Protein AF-A0A661NTI0-F1 (afdb_monomer_lite)

Structure (mmCIF, N/CA/C/O backbone):
data_AF-A0A661NTI0-F1
#
_entry.id   AF-A0A661NTI0-F1
#
loop_
_atom_site.group_PDB
_atom_site.id
_atom_site.type_symbol
_atom_site.label_atom_id
_atom_site.label_alt_id
_atom_site.label_comp_id
_atom_site.label_asym_id
_atom_site.label_entity_id
_atom_site.label_seq_id
_atom_site.pdbx_PDB_ins_code
_atom_site.Cartn_x
_atom_site.Cartn_y
_atom_site.Cartn_z
_atom_site.occupancy
_atom_site.B_iso_or_equiv
_atom_site.auth_seq_id
_atom_site.auth_comp_id
_atom_site.auth_asym_id
_atom_site.auth_atom_id
_atom_site.pdbx_PDB_model_num
ATOM 1 N N . MET A 1 1 ? -34.865 -89.387 11.554 1.00 41.53 1 MET A N 1
ATOM 2 C CA . MET A 1 1 ? -33.401 -89.531 11.394 1.00 41.53 1 MET A CA 1
ATOM 3 C C . MET A 1 1 ? -32.767 -88.195 11.770 1.00 41.53 1 MET A C 1
ATOM 5 O O . MET A 1 1 ? -33.158 -87.183 11.213 1.00 41.53 1 MET A O 1
ATOM 9 N N . ARG A 1 2 ? -31.941 -88.180 12.825 1.00 49.69 2 ARG A N 1
ATOM 10 C CA . ARG A 1 2 ? -31.326 -86.988 13.450 1.00 49.69 2 ARG A CA 1
ATOM 11 C C . ARG A 1 2 ? -30.153 -86.467 12.608 1.00 49.69 2 ARG A C 1
ATOM 13 O O . ARG A 1 2 ? -29.366 -87.317 12.226 1.00 49.69 2 ARG A O 1
ATOM 20 N N . ILE A 1 3 ? -29.972 -85.145 12.471 1.00 43.22 3 ILE A N 1
ATOM 21 C CA . ILE A 1 3 ? -28.686 -84.404 12.307 1.00 43.22 3 ILE A CA 1
ATOM 22 C C . ILE A 1 3 ? -28.986 -82.923 12.667 1.00 43.22 3 ILE A C 1
ATOM 24 O O . ILE A 1 3 ? -29.815 -82.304 12.017 1.00 43.22 3 ILE A O 1
ATOM 28 N N . ARG A 1 4 ? -28.682 -82.474 13.897 1.00 50.75 4 ARG A N 1
ATOM 29 C CA . ARG A 1 4 ? -27.527 -81.674 14.397 1.00 50.75 4 ARG A CA 1
ATOM 30 C C . ARG A 1 4 ? -27.490 -80.186 13.995 1.00 50.75 4 ARG A C 1
ATOM 32 O O . ARG A 1 4 ? -27.119 -79.837 12.885 1.00 50.75 4 ARG A O 1
ATOM 39 N N . VAL A 1 5 ? -27.751 -79.354 15.007 1.00 55.19 5 VAL A N 1
ATOM 40 C CA . VAL A 1 5 ? -27.360 -77.942 15.152 1.00 55.19 5 VAL A CA 1
ATOM 41 C C . VAL A 1 5 ? -25.831 -77.827 15.208 1.00 55.19 5 VAL A C 1
ATOM 43 O O . VAL A 1 5 ? -25.190 -78.608 15.916 1.00 55.19 5 VAL A O 1
ATOM 46 N N . LYS A 1 6 ? -25.261 -76.839 14.511 1.00 50.03 6 LYS A N 1
ATOM 47 C CA . LYS A 1 6 ? -23.954 -76.242 14.823 1.00 50.03 6 LYS A CA 1
ATOM 48 C C . LYS A 1 6 ? -24.009 -74.744 14.526 1.00 50.03 6 LYS A C 1
ATOM 50 O O . LYS A 1 6 ? -24.140 -74.343 13.376 1.00 50.03 6 LYS A O 1
ATOM 55 N N . GLU A 1 7 ? -23.929 -73.963 15.594 1.00 57.06 7 GLU A N 1
ATOM 56 C CA . GLU A 1 7 ? -23.507 -72.564 15.585 1.00 57.06 7 GLU A CA 1
ATOM 57 C C . GLU A 1 7 ? -22.088 -72.430 15.012 1.00 57.06 7 GLU A C 1
ATOM 59 O O . GLU A 1 7 ? -21.311 -73.381 15.141 1.00 57.06 7 GLU A O 1
ATOM 64 N N . LEU A 1 8 ? -21.748 -71.259 14.446 1.00 47.72 8 LEU A N 1
ATOM 65 C CA . LEU A 1 8 ? -20.509 -70.511 14.743 1.00 47.72 8 LEU A CA 1
ATOM 66 C C . LEU A 1 8 ? -20.351 -69.231 13.885 1.00 47.72 8 LEU A C 1
ATOM 68 O O . LEU A 1 8 ? -20.466 -69.283 12.666 1.00 47.72 8 LEU A O 1
ATOM 72 N N . LEU A 1 9 ? -19.972 -68.147 14.588 1.00 44.31 9 LEU A N 1
ATOM 73 C CA . LEU A 1 9 ? -19.144 -66.984 14.190 1.00 44.31 9 LEU A CA 1
ATOM 74 C C . LEU A 1 9 ? -19.725 -66.020 13.133 1.00 44.31 9 LEU A C 1
ATOM 76 O O . LEU A 1 9 ? -19.752 -66.304 11.945 1.00 44.31 9 LEU A O 1
ATOM 80 N N . SER A 1 10 ? -20.307 -64.885 13.539 1.00 49.59 10 SER A N 1
ATOM 81 C CA . SER A 1 10 ? -19.643 -63.601 13.868 1.00 49.59 10 SER A CA 1
ATOM 82 C C . SER A 1 10 ? -18.838 -62.995 12.712 1.00 49.59 10 SER A C 1
ATOM 84 O O . SER A 1 10 ? -17.795 -63.537 12.366 1.00 49.59 10 SER A O 1
ATOM 86 N N . THR A 1 11 ? -19.295 -61.860 12.173 1.00 52.31 11 THR A N 1
ATOM 87 C CA . THR A 1 11 ? -18.552 -60.617 11.841 1.00 52.31 11 THR A CA 1
ATOM 88 C C . THR A 1 11 ? -19.541 -59.722 11.082 1.00 52.31 11 THR A C 1
ATOM 90 O O . THR A 1 11 ? -20.102 -60.167 10.085 1.00 52.31 11 THR A O 1
ATOM 93 N N . GLY A 1 12 ? -19.804 -58.489 11.526 1.00 48.19 12 GLY A N 1
ATOM 94 C CA . GLY A 1 12 ? -20.779 -57.647 10.823 1.00 48.19 12 GLY A CA 1
ATOM 95 C C . GLY A 1 12 ? -20.914 -56.213 11.322 1.00 48.19 12 GLY A C 1
ATOM 96 O O . GLY A 1 12 ? -21.961 -55.856 11.837 1.00 48.19 12 GLY A O 1
ATOM 97 N N . LEU A 1 13 ? -19.845 -55.433 11.140 1.00 52.06 13 LEU A N 1
ATOM 98 C CA . LEU A 1 13 ? -19.839 -53.997 10.822 1.00 52.06 13 LEU A CA 1
ATOM 99 C C . LEU A 1 13 ? -20.661 -53.040 11.721 1.00 52.06 13 LEU A C 1
ATOM 101 O O . LEU A 1 13 ? -21.831 -52.759 11.476 1.00 52.06 13 LEU A O 1
ATOM 105 N N . VAL A 1 14 ? -19.986 -52.421 12.696 1.00 53.12 14 VAL A N 1
ATOM 106 C CA . VAL A 1 14 ? -20.445 -51.168 13.317 1.00 53.12 14 VAL A CA 1
ATOM 107 C C . VAL A 1 14 ? -20.250 -50.042 12.297 1.00 53.12 14 VAL A C 1
ATOM 109 O O . VAL A 1 14 ? -19.129 -49.596 12.065 1.00 53.12 14 VAL A O 1
ATOM 112 N N . VAL A 1 15 ? -21.336 -49.593 11.665 1.00 53.41 15 VAL A N 1
ATOM 113 C CA . VAL A 1 15 ? -21.357 -48.365 10.855 1.00 53.41 15 VAL A CA 1
ATOM 114 C C . VAL A 1 15 ? -21.463 -47.182 11.816 1.00 53.41 15 VAL A C 1
ATOM 116 O O . VAL A 1 15 ? -22.552 -46.757 12.194 1.00 53.41 15 VAL A O 1
ATOM 119 N N . GLY A 1 16 ? -20.313 -46.683 12.264 1.00 54.75 16 GLY A N 1
ATOM 120 C CA . GLY A 1 16 ? -20.219 -45.391 12.934 1.00 54.75 16 GLY A CA 1
ATOM 121 C C . GLY A 1 16 ? -20.316 -44.285 11.891 1.00 54.75 16 GLY A C 1
ATOM 122 O O . GLY A 1 16 ? -19.344 -44.014 11.190 1.00 54.75 16 GLY A O 1
ATOM 123 N N . ILE A 1 17 ? -21.489 -43.665 11.765 1.00 62.81 17 ILE A N 1
ATOM 124 C CA . ILE A 1 17 ? -21.671 -42.431 10.994 1.00 62.81 17 ILE A CA 1
ATOM 125 C C . ILE A 1 17 ? -20.938 -41.328 11.762 1.00 62.81 17 ILE A C 1
ATOM 127 O O . ILE A 1 17 ? -21.479 -40.725 12.686 1.00 62.81 17 ILE A O 1
ATOM 131 N N . GLY A 1 18 ? -19.669 -41.113 11.416 1.00 52.88 18 GLY A N 1
ATOM 132 C CA . GLY A 1 18 ? -18.934 -39.924 11.815 1.00 52.88 18 GLY A CA 1
ATOM 133 C C . GLY A 1 18 ? -19.573 -38.728 11.127 1.00 52.88 18 GLY A C 1
ATOM 134 O O . GLY A 1 18 ? -19.384 -38.528 9.930 1.00 52.88 18 GLY A O 1
ATOM 135 N N . MET A 1 19 ? -20.366 -37.958 11.870 1.00 56.66 19 MET A N 1
ATOM 136 C CA . MET A 1 19 ? -20.748 -36.616 11.455 1.00 56.66 19 MET A CA 1
ATOM 137 C C . MET A 1 19 ? -19.462 -35.798 11.376 1.00 56.66 19 MET A C 1
ATOM 139 O O . MET A 1 19 ? -18.939 -35.349 12.393 1.00 56.66 19 MET A O 1
ATOM 143 N N . ALA A 1 20 ? -18.929 -35.649 10.165 1.00 55.19 20 ALA A N 1
ATOM 144 C CA . ALA A 1 20 ? -17.982 -34.596 9.867 1.00 55.19 20 ALA A CA 1
ATOM 145 C C . ALA A 1 20 ? -18.735 -33.281 10.077 1.00 55.19 20 ALA A C 1
ATOM 147 O O . ALA A 1 20 ? -19.472 -32.820 9.208 1.00 55.19 20 ALA A O 1
ATOM 148 N N . THR A 1 21 ? -18.610 -32.716 11.274 1.00 54.72 21 THR A N 1
ATOM 149 C CA . THR A 1 21 ? -18.883 -31.305 11.495 1.00 54.72 21 THR A CA 1
ATOM 150 C C . THR A 1 21 ? -17.909 -30.561 10.595 1.00 54.72 21 THR A C 1
ATOM 152 O O . THR A 1 21 ? -16.744 -30.380 10.946 1.00 54.72 21 THR A O 1
ATOM 155 N N . MET A 1 22 ? -18.369 -30.195 9.399 1.00 54.75 22 MET A N 1
ATOM 156 C CA . MET A 1 22 ? -17.809 -29.074 8.664 1.00 54.75 22 MET A CA 1
ATOM 157 C C . MET A 1 22 ? -17.968 -27.877 9.597 1.00 54.75 22 MET A C 1
ATOM 159 O O . MET A 1 22 ? -19.031 -27.266 9.662 1.00 54.75 22 MET A O 1
ATOM 163 N N . GLY A 1 23 ? -16.957 -27.637 10.432 1.00 49.00 23 GLY A N 1
ATOM 164 C CA . GLY A 1 23 ? -16.831 -26.373 11.126 1.00 49.00 23 GLY A CA 1
ATOM 165 C C . GLY A 1 23 ? -16.730 -25.333 10.030 1.00 49.00 23 GLY A C 1
ATOM 166 O O . GLY A 1 23 ? -15.801 -25.394 9.227 1.00 49.00 23 GLY A O 1
ATOM 167 N N . CYS A 1 24 ? -17.730 -24.459 9.936 1.00 63.94 24 CYS A N 1
ATOM 168 C CA . CYS A 1 24 ? -17.621 -23.253 9.140 1.00 63.94 24 CYS A CA 1
ATOM 169 C C . CYS A 1 24 ? -16.346 -22.557 9.613 1.00 63.94 24 CYS A C 1
ATOM 171 O O . CYS A 1 24 ? -16.284 -22.098 10.752 1.00 63.94 24 CYS A O 1
ATOM 173 N N . THR A 1 25 ? -15.298 -22.583 8.796 1.00 53.72 25 THR A N 1
ATOM 174 C CA . THR A 1 25 ? -14.112 -21.772 9.031 1.00 53.72 25 THR A CA 1
ATOM 175 C C . THR A 1 25 ? -14.569 -20.338 8.848 1.00 53.72 25 THR A C 1
ATOM 177 O O . THR A 1 25 ? -14.760 -19.881 7.723 1.00 53.72 25 THR A O 1
ATOM 180 N N . ASP A 1 26 ? -14.870 -19.688 9.965 1.00 50.25 26 ASP A N 1
ATOM 181 C CA . ASP A 1 26 ? -15.290 -18.298 10.019 1.00 50.25 26 ASP A CA 1
ATOM 182 C C . ASP A 1 26 ? -14.037 -17.437 9.806 1.00 50.25 26 ASP A C 1
ATOM 184 O O . ASP A 1 26 ? -13.444 -16.911 10.740 1.00 50.25 26 ASP A O 1
ATOM 188 N N . THR A 1 27 ? -13.553 -17.371 8.565 1.00 54.19 27 THR A N 1
ATOM 189 C CA . THR A 1 27 ? -12.516 -16.421 8.137 1.00 54.19 27 THR A CA 1
ATOM 190 C C . THR A 1 27 ? -13.189 -15.151 7.631 1.00 54.19 27 THR A C 1
ATOM 192 O O . THR A 1 27 ? -12.970 -14.690 6.511 1.00 54.19 27 THR A O 1
ATOM 195 N N . GLY A 1 28 ? -14.075 -14.593 8.457 1.00 61.34 28 GLY A N 1
ATOM 196 C CA . GLY A 1 28 ? -14.618 -13.262 8.244 1.00 61.34 28 GLY A CA 1
ATOM 197 C C . GLY A 1 28 ? -13.515 -12.244 8.493 1.00 61.34 28 GLY A C 1
ATOM 198 O O . GLY A 1 28 ? -13.354 -11.780 9.616 1.00 61.34 28 GLY A O 1
ATOM 199 N N . SER A 1 29 ? -12.730 -11.933 7.464 1.00 75.94 29 SER A N 1
ATOM 200 C CA . SER A 1 29 ? -11.763 -10.842 7.522 1.00 75.94 29 SER A CA 1
ATOM 201 C C . SER A 1 29 ? -12.499 -9.550 7.899 1.00 75.94 29 SER A C 1
ATOM 203 O O . SER A 1 29 ? -13.440 -9.130 7.223 1.00 75.94 29 SER A O 1
ATOM 205 N N . THR A 1 30 ? -12.138 -8.968 9.044 1.00 88.94 30 THR A N 1
ATOM 206 C CA . THR A 1 30 ? -12.819 -7.798 9.628 1.00 88.94 30 THR A CA 1
ATOM 207 C C . THR A 1 30 ? -12.294 -6.477 9.072 1.00 88.94 30 THR A C 1
ATOM 209 O O . THR A 1 30 ? -12.937 -5.433 9.233 1.00 88.94 30 THR A O 1
A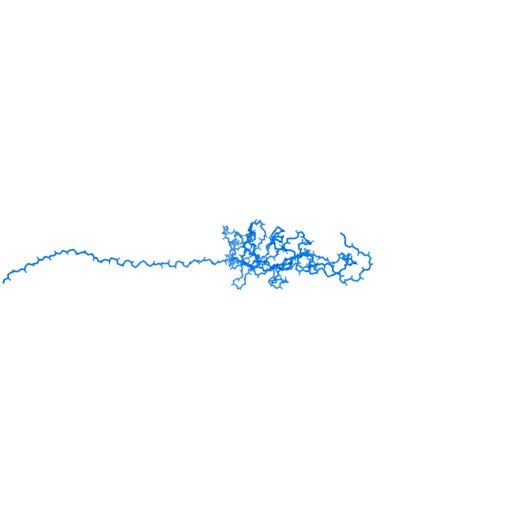TOM 212 N N . ILE A 1 31 ? -11.153 -6.531 8.383 1.00 95.69 31 ILE A N 1
ATOM 213 C CA . ILE A 1 31 ? -10.540 -5.428 7.652 1.00 95.69 31 ILE A CA 1
ATOM 214 C C . ILE A 1 31 ? -10.350 -5.811 6.184 1.00 95.69 31 ILE A C 1
ATOM 216 O O . ILE A 1 31 ? -10.183 -6.975 5.860 1.00 95.69 31 ILE A O 1
ATOM 220 N N . PHE A 1 32 ? -10.372 -4.854 5.265 1.00 97.00 32 PHE A N 1
ATOM 221 C CA . PHE A 1 32 ? -10.189 -5.154 3.842 1.00 97.00 32 PHE A CA 1
ATOM 222 C C . PHE A 1 32 ? -9.573 -3.975 3.101 1.00 97.00 32 PHE A C 1
ATOM 224 O O . PHE A 1 32 ? -9.838 -2.817 3.428 1.00 97.00 32 PHE A O 1
ATOM 231 N N . ILE A 1 33 ? -8.780 -4.269 2.075 1.00 98.06 33 ILE A N 1
ATOM 232 C CA . ILE A 1 33 ? -8.225 -3.257 1.175 1.00 98.06 33 ILE A CA 1
ATOM 233 C C . ILE A 1 33 ? -9.260 -2.970 0.088 1.00 98.06 33 ILE A C 1
ATOM 235 O O . ILE A 1 33 ? -9.824 -3.890 -0.505 1.00 98.06 33 ILE A O 1
ATOM 239 N N . ARG A 1 34 ? -9.551 -1.688 -0.152 1.00 97.25 34 ARG A N 1
ATOM 240 C CA . ARG A 1 34 ? -10.545 -1.268 -1.150 1.00 97.25 34 ARG A CA 1
ATOM 241 C C . ARG A 1 34 ? -9.914 -0.771 -2.446 1.00 97.25 34 ARG A C 1
ATOM 243 O O . ARG A 1 34 ? -10.357 -1.169 -3.518 1.00 97.25 34 ARG A O 1
ATOM 250 N N . GLN A 1 35 ? -8.963 0.154 -2.346 1.00 97.56 35 GLN A N 1
ATOM 251 C CA . GLN A 1 35 ? -8.366 0.856 -3.488 1.00 97.56 35 GLN A CA 1
ATOM 252 C C . GLN A 1 35 ? -7.037 1.507 -3.089 1.00 97.56 35 GLN A C 1
ATOM 254 O O . GLN A 1 35 ? -6.808 1.750 -1.902 1.00 97.56 35 GLN A O 1
ATOM 259 N N . ILE A 1 36 ? -6.205 1.844 -4.075 1.00 97.69 36 ILE A N 1
ATOM 260 C CA . ILE A 1 36 ? -5.027 2.700 -3.885 1.00 97.69 36 ILE A CA 1
ATOM 261 C C . ILE A 1 36 ? -5.421 4.145 -4.155 1.00 97.69 36 ILE A C 1
ATOM 263 O O . ILE A 1 36 ? -5.893 4.476 -5.242 1.00 97.69 36 ILE A O 1
ATOM 267 N N . GLN A 1 37 ? -5.247 4.989 -3.146 1.00 95.94 37 GLN A N 1
ATOM 268 C CA . GLN A 1 37 ? -5.511 6.417 -3.214 1.00 95.94 37 GLN A CA 1
ATOM 269 C C . GLN A 1 37 ? -4.338 7.132 -3.876 1.00 95.94 37 GLN A C 1
ATOM 271 O O . GLN A 1 37 ? -3.180 6.891 -3.529 1.00 95.94 37 GLN A O 1
ATOM 276 N N . LEU A 1 38 ? -4.651 8.038 -4.796 1.00 92.00 38 LEU A N 1
ATOM 277 C CA . LEU A 1 38 ? -3.671 8.951 -5.358 1.00 92.00 38 LEU A CA 1
ATOM 278 C C . LEU A 1 38 ? -3.528 10.164 -4.424 1.00 92.00 38 LEU A C 1
ATOM 280 O O . LEU A 1 38 ? -4.547 10.687 -3.961 1.00 92.00 38 LEU A O 1
ATOM 284 N N . PRO A 1 39 ? -2.298 10.614 -4.127 1.00 90.12 39 PRO A N 1
ATOM 285 C CA . PRO A 1 39 ? -2.092 11.835 -3.363 1.00 90.12 39 PRO A CA 1
ATOM 286 C C . PRO A 1 39 ? -2.677 13.052 -4.082 1.00 90.12 39 PRO A C 1
ATOM 288 O O . PRO A 1 39 ? -2.621 13.151 -5.309 1.00 90.12 39 PRO A O 1
ATOM 291 N N . ASP A 1 40 ? -3.205 13.995 -3.310 1.00 87.06 40 ASP A N 1
ATOM 292 C CA . ASP A 1 40 ? -3.714 15.254 -3.838 1.00 87.06 40 ASP A CA 1
ATOM 293 C C . ASP A 1 40 ? -2.557 16.245 -4.036 1.00 87.06 40 ASP A C 1
ATOM 295 O O . ASP A 1 40 ? -1.956 16.728 -3.073 1.00 87.06 40 ASP A O 1
ATOM 299 N N . ALA A 1 41 ? -2.224 16.537 -5.295 1.00 81.25 41 ALA A N 1
ATOM 300 C CA . ALA A 1 41 ? -1.159 17.476 -5.638 1.00 81.25 41 ALA A CA 1
ATOM 301 C C . ALA A 1 41 ? -1.494 18.928 -5.247 1.00 81.25 41 ALA A C 1
ATOM 303 O O . ALA A 1 41 ? -0.580 19.719 -5.023 1.00 81.25 41 ALA A O 1
ATOM 304 N N . GLU A 1 42 ? -2.779 19.284 -5.132 1.00 82.69 42 GLU A N 1
ATOM 305 C CA . GLU A 1 42 ? -3.208 20.616 -4.688 1.00 82.69 42 GLU A CA 1
ATOM 306 C C . GLU A 1 42 ? -3.148 20.756 -3.157 1.00 82.69 42 GLU A C 1
ATOM 308 O O . GLU A 1 42 ? -3.003 21.868 -2.643 1.00 82.69 42 GLU A O 1
ATOM 313 N N . ASP A 1 43 ? -3.204 19.637 -2.428 1.00 83.88 43 ASP A N 1
ATOM 314 C CA . ASP A 1 43 ? -3.140 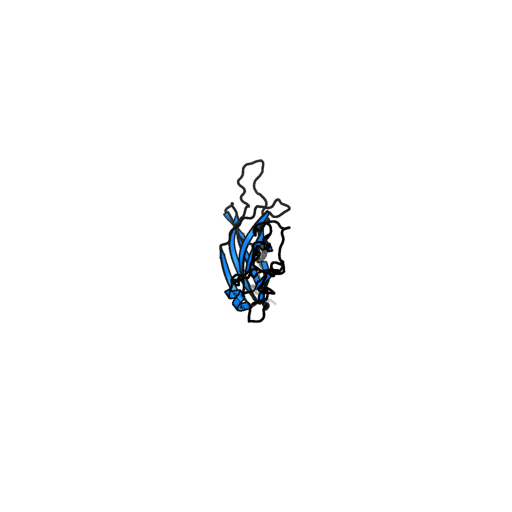19.574 -0.963 1.00 83.88 43 ASP A CA 1
ATOM 315 C C . ASP A 1 43 ? -1.822 18.957 -0.468 1.00 83.88 43 ASP A C 1
ATOM 317 O O . ASP A 1 43 ? -1.800 18.085 0.395 1.00 83.88 43 ASP A O 1
ATOM 321 N N . ASN A 1 44 ? -0.688 19.409 -1.011 1.00 84.81 44 ASN A N 1
ATOM 322 C CA . ASN A 1 44 ? 0.651 19.041 -0.534 1.00 84.81 44 ASN A CA 1
ATOM 323 C C . ASN A 1 44 ? 0.901 17.516 -0.464 1.00 84.81 44 ASN A C 1
ATOM 325 O O . ASN A 1 44 ? 1.524 17.018 0.479 1.00 84.81 44 ASN A O 1
ATOM 329 N N . CYS A 1 45 ? 0.408 16.769 -1.455 1.00 87.12 45 CYS A N 1
ATOM 330 C CA . CYS A 1 45 ? 0.531 15.314 -1.543 1.00 87.12 45 CYS A CA 1
ATOM 331 C C . CYS A 1 45 ? -0.060 14.564 -0.350 1.00 87.12 45 CYS A C 1
ATOM 333 O O . CYS A 1 45 ? 0.436 13.504 0.045 1.00 87.12 45 CYS A O 1
ATOM 335 N N . THR A 1 46 ? -1.123 15.101 0.242 1.00 91.31 46 THR A N 1
ATOM 336 C CA . THR A 1 46 ? -1.854 14.386 1.279 1.00 91.31 46 THR A CA 1
ATOM 337 C C . THR A 1 46 ? -2.683 13.268 0.659 1.00 91.31 46 THR A C 1
ATOM 339 O O . THR A 1 46 ? -3.189 13.352 -0.462 1.00 91.31 46 THR A O 1
ATOM 342 N N . VAL A 1 47 ? -2.841 12.190 1.422 1.00 93.62 47 VAL A N 1
ATOM 343 C CA . VAL A 1 47 ? -3.770 11.114 1.093 1.00 93.62 47 VAL A CA 1
ATOM 344 C C . VAL A 1 47 ? -4.892 11.135 2.112 1.00 93.62 47 VAL A C 1
ATOM 346 O O . VAL A 1 47 ? -4.658 11.132 3.324 1.00 93.62 47 VAL A O 1
ATOM 349 N N . ARG A 1 48 ? -6.130 11.141 1.621 1.00 93.75 48 ARG A N 1
ATOM 350 C CA . ARG A 1 48 ? -7.320 11.184 2.468 1.00 93.75 48 ARG A CA 1
ATOM 351 C C . ARG A 1 48 ? -7.911 9.781 2.641 1.00 93.75 48 ARG A C 1
ATOM 353 O O . ARG A 1 48 ? -8.072 9.071 1.648 1.00 93.75 48 ARG A O 1
ATOM 360 N N . PRO A 1 49 ? -8.307 9.384 3.867 1.00 95.50 49 PRO A N 1
ATOM 361 C CA . PRO A 1 49 ? -9.020 8.132 4.122 1.00 95.50 49 PRO A CA 1
ATOM 362 C C . PRO A 1 49 ? -10.495 8.246 3.697 1.00 95.50 49 PRO A C 1
ATOM 364 O O . PRO A 1 49 ? -11.405 8.103 4.509 1.00 95.50 49 PRO A O 1
ATOM 367 N N . ASP A 1 50 ? -10.734 8.562 2.425 1.00 95.75 50 ASP A N 1
ATOM 368 C CA . ASP A 1 50 ? -12.056 8.829 1.864 1.00 95.75 50 ASP A CA 1
ATOM 369 C C . ASP A 1 50 ? -12.316 7.888 0.673 1.00 95.75 50 ASP A C 1
ATOM 371 O O . ASP A 1 50 ? -11.561 7.903 -0.302 1.00 95.75 50 ASP A O 1
ATOM 375 N N . PRO A 1 51 ? -13.372 7.058 0.701 1.00 95.94 51 PRO A N 1
ATOM 376 C CA . PRO A 1 51 ? -13.707 6.182 -0.420 1.00 95.94 51 PRO A CA 1
ATOM 377 C C . PRO A 1 51 ? -14.077 6.916 -1.716 1.00 95.94 51 PRO A C 1
ATOM 379 O O . PRO A 1 51 ? -14.118 6.276 -2.768 1.00 95.94 51 PRO A O 1
ATOM 382 N N . ALA A 1 52 ? -14.384 8.214 -1.649 1.00 96.12 52 ALA A N 1
ATOM 383 C CA . ALA A 1 52 ? -14.664 9.061 -2.804 1.00 96.12 52 ALA A CA 1
ATOM 384 C C . ALA A 1 52 ? -13.432 9.831 -3.311 1.00 96.12 52 ALA A C 1
ATOM 386 O O . ALA A 1 52 ? -13.541 10.521 -4.325 1.00 96.12 52 ALA A O 1
ATOM 387 N N . ALA A 1 53 ? -12.284 9.735 -2.629 1.00 93.50 53 ALA A N 1
ATOM 388 C CA . ALA A 1 53 ? -11.049 10.358 -3.093 1.00 93.50 53 ALA A CA 1
ATOM 389 C C . ALA A 1 53 ? -10.528 9.709 -4.388 1.00 93.50 53 ALA A C 1
ATOM 391 O O . ALA A 1 53 ? -10.917 8.598 -4.768 1.00 93.50 53 ALA A O 1
ATOM 392 N N . THR A 1 54 ? -9.673 10.457 -5.086 1.00 91.88 54 THR A N 1
ATOM 393 C CA . THR A 1 54 ? -9.048 10.043 -6.342 1.00 91.88 54 THR A CA 1
ATOM 394 C C . THR A 1 54 ? -8.229 8.778 -6.123 1.00 91.88 54 THR A C 1
ATOM 396 O O . THR A 1 54 ? -7.394 8.713 -5.226 1.00 91.88 54 THR A O 1
ATOM 399 N N . TYR A 1 55 ? -8.447 7.772 -6.963 1.00 94.50 55 TYR A N 1
ATOM 400 C CA . TYR A 1 55 ? -7.805 6.471 -6.834 1.00 94.50 55 TYR A CA 1
ATOM 401 C C . TYR A 1 55 ? -7.346 5.954 -8.191 1.00 94.50 55 TYR A C 1
ATOM 403 O O . TYR A 1 55 ? -7.840 6.394 -9.233 1.00 94.50 55 TYR A O 1
ATOM 411 N N . THR A 1 56 ? -6.444 4.977 -8.164 1.00 94.06 56 THR A N 1
ATOM 412 C CA . THR A 1 56 ? -6.104 4.187 -9.345 1.00 94.06 56 THR A CA 1
ATOM 413 C C . THR A 1 56 ? -6.541 2.730 -9.190 1.00 94.06 56 THR A C 1
ATOM 415 O O . THR A 1 56 ? -6.526 2.159 -8.098 1.00 94.06 56 THR A O 1
ATOM 418 N N . ALA A 1 57 ? -6.983 2.133 -10.298 1.00 93.75 57 ALA A N 1
ATOM 419 C CA . ALA A 1 57 ? -7.365 0.723 -10.376 1.00 93.75 57 ALA A CA 1
ATOM 420 C C . ALA A 1 57 ? -6.220 -0.178 -10.874 1.00 93.75 57 ALA A C 1
ATOM 422 O O . ALA A 1 57 ? -6.325 -1.399 -10.784 1.00 93.75 57 ALA A O 1
ATOM 423 N N . ALA A 1 58 ? -5.155 0.419 -11.414 1.00 95.00 58 ALA A N 1
ATOM 424 C CA . ALA A 1 58 ? -3.952 -0.265 -11.868 1.00 95.00 58 ALA A CA 1
ATOM 425 C C . ALA A 1 58 ? -2.758 0.692 -11.799 1.00 95.00 58 ALA A C 1
ATOM 427 O O . ALA A 1 58 ? -2.901 1.881 -12.079 1.00 95.00 58 ALA A O 1
ATOM 428 N N . GLY A 1 59 ? -1.593 0.170 -11.443 1.00 93.25 59 GLY A N 1
ATOM 429 C CA . GLY A 1 59 ? -0.383 0.961 -11.303 1.00 93.25 59 GLY A CA 1
ATOM 430 C C . GLY A 1 59 ? 0.410 1.072 -12.599 1.00 93.25 59 GLY A C 1
ATOM 431 O O . GLY A 1 59 ? 0.360 0.196 -13.468 1.00 93.25 59 GLY A O 1
ATOM 432 N N . PHE A 1 60 ? 1.213 2.119 -12.692 1.00 92.06 60 PHE A N 1
ATOM 433 C CA . PHE A 1 60 ? 2.282 2.260 -13.672 1.00 92.06 60 PHE A CA 1
ATOM 434 C C . PHE A 1 60 ? 3.572 2.618 -12.939 1.00 92.06 60 PHE A C 1
ATOM 436 O O . PHE A 1 60 ? 3.548 3.505 -12.096 1.00 92.06 60 PHE A O 1
ATOM 443 N N . LEU A 1 61 ? 4.683 1.950 -13.245 1.00 92.31 61 LEU A N 1
ATOM 444 C CA . LEU A 1 61 ? 5.991 2.181 -12.634 1.00 92.31 61 LEU A CA 1
ATOM 445 C C . LEU A 1 61 ? 7.057 2.333 -13.719 1.00 92.31 61 LEU A C 1
ATOM 447 O O . LEU A 1 61 ? 7.289 1.407 -14.499 1.00 92.31 61 LEU A O 1
ATOM 451 N N . ASP A 1 62 ? 7.753 3.466 -13.715 1.00 88.69 62 ASP A N 1
ATOM 452 C CA . ASP A 1 62 ? 8.980 3.656 -14.481 1.00 88.69 62 ASP A CA 1
ATOM 453 C C . ASP A 1 62 ? 10.207 3.445 -13.593 1.00 88.69 62 ASP A C 1
ATOM 455 O O . ASP A 1 62 ? 10.529 4.267 -12.739 1.00 88.69 62 ASP A O 1
ATOM 459 N N . THR A 1 63 ? 10.944 2.364 -13.834 1.00 89.50 63 THR A N 1
ATOM 460 C CA . THR A 1 63 ? 12.133 2.001 -13.057 1.00 89.50 63 THR A CA 1
ATOM 461 C C . THR A 1 63 ? 13.325 2.934 -13.264 1.00 89.50 63 THR A C 1
ATOM 463 O O . THR A 1 63 ? 14.312 2.828 -12.538 1.00 89.50 63 THR A O 1
ATOM 466 N N . SER A 1 64 ? 13.274 3.823 -14.260 1.00 84.62 64 SER A N 1
ATOM 467 C CA . SER A 1 64 ? 14.285 4.866 -14.483 1.00 84.62 64 SER A CA 1
ATOM 468 C C . SER A 1 64 ? 14.054 6.123 -13.640 1.00 84.62 64 SER A C 1
ATOM 470 O O . SER A 1 64 ? 14.948 6.964 -13.550 1.00 84.62 64 SER A O 1
ATOM 472 N N . LEU A 1 65 ? 12.893 6.237 -12.989 1.00 81.38 65 LEU A N 1
ATOM 473 C CA . LEU A 1 65 ? 12.489 7.375 -12.168 1.00 81.38 65 LEU A CA 1
ATOM 474 C C . LEU A 1 65 ? 12.145 6.918 -10.742 1.00 81.38 65 LEU A C 1
ATOM 476 O O . LEU A 1 65 ? 11.916 5.738 -10.485 1.00 81.38 65 LEU A O 1
ATOM 480 N N . GLY A 1 66 ? 12.136 7.851 -9.785 1.00 74.50 66 GLY A N 1
ATOM 481 C CA . GLY A 1 66 ? 11.547 7.602 -8.460 1.00 74.50 66 GLY A CA 1
ATOM 482 C C . GLY A 1 66 ? 12.163 6.463 -7.638 1.00 74.50 66 GLY A C 1
ATOM 483 O O . GLY A 1 66 ? 11.505 5.925 -6.757 1.00 74.50 66 GLY A O 1
ATOM 484 N N . GLY A 1 67 ? 13.399 6.044 -7.932 1.00 82.69 67 GLY A N 1
ATOM 485 C CA . GLY A 1 67 ? 14.053 4.919 -7.250 1.00 82.69 67 GLY A CA 1
ATOM 486 C C . GLY A 1 67 ? 13.576 3.528 -7.691 1.00 82.69 67 GLY A C 1
ATOM 487 O O . GLY A 1 67 ? 14.075 2.531 -7.170 1.00 82.69 67 GLY A O 1
ATOM 488 N N . GLY A 1 68 ? 12.659 3.451 -8.661 1.00 88.62 68 GLY A N 1
ATOM 489 C CA . GLY A 1 68 ? 12.192 2.205 -9.264 1.00 88.62 68 GLY A CA 1
ATOM 490 C C . GLY A 1 68 ? 11.384 1.293 -8.345 1.00 88.62 68 GLY A C 1
ATOM 491 O O . GLY A 1 68 ? 11.320 0.099 -8.606 1.00 88.62 68 GLY A O 1
ATOM 492 N N . ALA A 1 69 ? 10.771 1.841 -7.300 1.00 94.06 69 ALA A N 1
ATOM 493 C CA . ALA A 1 69 ? 9.824 1.140 -6.439 1.00 94.06 69 ALA A CA 1
ATOM 494 C C . ALA A 1 69 ? 8.420 1.740 -6.603 1.00 94.06 69 ALA A C 1
ATOM 496 O O . ALA A 1 69 ? 8.300 2.917 -6.949 1.00 94.06 69 ALA A O 1
ATOM 497 N N . TYR A 1 70 ? 7.375 0.943 -6.364 1.00 96.00 70 TYR A N 1
ATOM 498 C CA . TYR A 1 70 ? 5.980 1.388 -6.373 1.00 96.00 70 TYR A CA 1
ATOM 499 C C . TYR A 1 70 ? 5.451 1.528 -4.939 1.00 96.00 70 TYR A C 1
ATOM 501 O O . TYR A 1 70 ? 5.400 0.549 -4.190 1.00 96.00 70 TYR A O 1
ATOM 509 N N . GLU A 1 71 ? 5.038 2.741 -4.580 1.00 95.81 71 GLU A N 1
ATOM 510 C CA . GLU A 1 71 ? 4.577 3.139 -3.252 1.00 95.81 71 GLU A CA 1
ATOM 511 C C . GLU A 1 71 ? 3.064 3.337 -3.292 1.00 95.81 71 GLU A C 1
ATOM 513 O O . GLU A 1 71 ? 2.542 4.181 -4.017 1.00 95.81 71 GLU A O 1
ATOM 518 N N . ALA A 1 72 ? 2.338 2.562 -2.498 1.00 96.50 72 ALA A N 1
ATOM 519 C CA . ALA A 1 72 ? 0.887 2.566 -2.497 1.00 96.50 72 ALA A CA 1
ATOM 520 C C . ALA A 1 72 ? 0.338 3.129 -1.190 1.00 96.50 72 ALA A C 1
ATOM 522 O O . ALA A 1 72 ? 0.679 2.655 -0.106 1.00 96.50 72 ALA A O 1
ATOM 523 N N . ALA A 1 73 ? -0.588 4.081 -1.295 1.00 97.31 73 ALA A N 1
ATOM 524 C CA . ALA A 1 73 ? -1.416 4.519 -0.180 1.00 97.31 73 ALA A CA 1
ATOM 525 C C . ALA A 1 73 ? -2.775 3.805 -0.237 1.00 97.31 73 ALA A C 1
ATOM 527 O O . ALA A 1 73 ? -3.717 4.235 -0.901 1.00 97.31 73 ALA A O 1
ATOM 528 N N . MET A 1 74 ? -2.871 2.664 0.434 1.00 98.25 74 MET A N 1
ATOM 529 C CA . MET A 1 74 ? -4.037 1.787 0.396 1.00 98.25 74 MET A CA 1
ATOM 530 C C . MET A 1 74 ? -5.131 2.280 1.339 1.00 98.25 74 MET A C 1
ATOM 532 O O . MET A 1 74 ? -4.890 2.491 2.528 1.00 98.25 74 MET A O 1
ATOM 536 N N . LEU A 1 75 ? -6.356 2.410 0.830 1.00 98.31 75 LEU A N 1
ATOM 537 C CA . LEU A 1 75 ? -7.543 2.636 1.649 1.00 98.31 75 LEU A CA 1
ATOM 538 C C . LEU A 1 75 ? -7.996 1.307 2.262 1.00 98.31 75 LEU A C 1
ATOM 540 O O . LEU A 1 75 ? -8.450 0.408 1.546 1.00 98.31 75 LEU A O 1
ATOM 544 N N . VAL A 1 76 ? -7.924 1.217 3.586 1.00 98.19 76 VAL A N 1
ATOM 545 C CA . VAL A 1 76 ? -8.315 0.037 4.359 1.00 98.19 76 VAL A CA 1
ATOM 546 C C . VAL A 1 76 ? -9.614 0.323 5.101 1.00 98.19 76 VAL A C 1
ATOM 548 O O . VAL A 1 76 ? -9.727 1.306 5.834 1.00 98.19 76 VAL A O 1
ATOM 551 N N . GLY A 1 77 ? -10.614 -0.529 4.893 1.00 97.44 77 GLY A N 1
ATOM 552 C CA . GLY A 1 77 ? -11.886 -0.486 5.602 1.00 97.44 77 GLY A CA 1
ATOM 553 C C . GLY A 1 77 ? -11.873 -1.396 6.823 1.00 97.44 77 GLY A C 1
ATOM 554 O O . GLY A 1 77 ? -11.362 -2.508 6.757 1.00 97.44 77 GLY A O 1
ATOM 555 N N . ASN A 1 78 ? -12.480 -0.944 7.914 1.00 95.94 78 ASN A N 1
ATOM 556 C CA . ASN A 1 78 ? -12.721 -1.697 9.139 1.00 95.94 78 ASN A CA 1
ATOM 557 C C . ASN A 1 78 ? -14.236 -1.878 9.325 1.00 95.94 78 ASN A C 1
ATOM 559 O O . ASN A 1 78 ? -14.975 -0.906 9.504 1.00 95.94 78 ASN A O 1
ATOM 563 N N . GLN A 1 79 ? -14.702 -3.128 9.259 1.00 92.19 79 GLN A N 1
ATOM 564 C CA . GLN A 1 79 ? -16.123 -3.480 9.376 1.00 92.19 79 GLN A CA 1
ATOM 565 C C . GLN A 1 79 ? -16.562 -3.782 10.811 1.00 92.19 79 GLN A C 1
ATOM 567 O O . GLN A 1 79 ? -17.733 -4.085 11.043 1.00 92.19 79 GLN A O 1
ATOM 572 N N . MET A 1 80 ? -15.664 -3.701 11.793 1.00 88.12 80 MET A N 1
ATOM 573 C CA . MET A 1 80 ? -16.050 -3.916 13.182 1.00 88.12 80 MET A CA 1
ATOM 574 C C . MET A 1 80 ? -16.974 -2.798 13.655 1.00 88.12 80 MET A C 1
ATOM 576 O O . MET A 1 80 ? -16.699 -1.612 13.467 1.00 88.12 80 MET A O 1
ATOM 580 N N . SER A 1 81 ? -18.067 -3.176 14.313 1.00 83.69 81 SER A N 1
ATOM 581 C CA . SER A 1 81 ? -18.964 -2.221 14.953 1.00 83.69 81 SER A CA 1
ATOM 582 C C . SER A 1 81 ? -18.318 -1.617 16.200 1.00 83.69 81 SER A C 1
ATOM 584 O O . SER A 1 81 ? -17.620 -2.308 16.956 1.00 83.69 81 SER A O 1
ATOM 586 N N . ARG A 1 82 ? -18.630 -0.346 16.469 1.00 77.31 82 ARG A N 1
ATOM 587 C CA . ARG A 1 82 ? -18.351 0.285 17.767 1.00 77.31 82 ARG A CA 1
ATOM 588 C C . ARG A 1 82 ? -18.968 -0.544 18.890 1.00 77.31 82 ARG A C 1
ATOM 590 O O . ARG A 1 82 ? -20.134 -0.930 18.809 1.00 77.31 82 ARG A O 1
ATOM 597 N N . ARG A 1 83 ? -18.171 -0.853 19.915 1.00 68.00 83 ARG A N 1
ATOM 598 C CA . ARG A 1 83 ? -18.646 -1.550 21.129 1.00 68.00 83 ARG A CA 1
ATOM 599 C C . ARG A 1 83 ? -18.948 -0.579 22.275 1.00 68.00 83 ARG A C 1
ATOM 601 O O . ARG A 1 83 ? -19.549 -0.995 23.266 1.00 68.00 83 ARG A O 1
ATOM 608 N N . GLY A 1 84 ? -18.519 0.681 22.160 1.00 60.78 84 GLY A N 1
ATOM 609 C CA . GLY 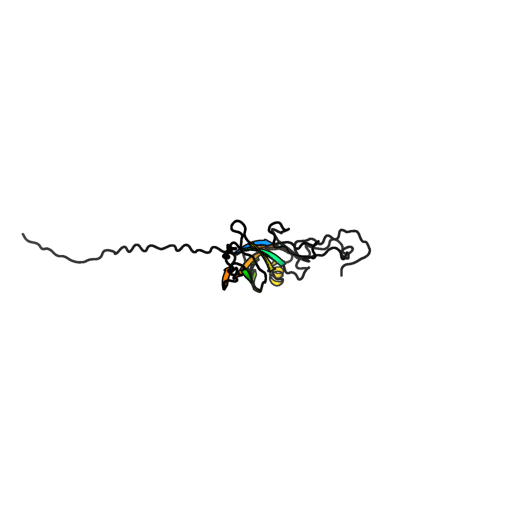A 1 84 ? -18.893 1.745 23.088 1.00 60.78 84 GLY A CA 1
ATOM 610 C C . GLY A 1 84 ? -20.376 2.106 22.968 1.00 60.78 84 GLY A C 1
ATOM 611 O O . GLY A 1 84 ? -20.920 2.153 21.868 1.00 60.78 84 GLY A O 1
ATOM 612 N N . ASP A 1 85 ? -21.013 2.353 24.108 1.00 58.59 85 ASP A N 1
ATOM 613 C CA . ASP A 1 85 ? -22.363 2.911 24.212 1.00 58.59 85 ASP A CA 1
ATOM 614 C C . ASP A 1 85 ? -22.205 4.400 24.558 1.00 58.59 85 ASP A C 1
ATOM 616 O O . ASP A 1 85 ? -21.446 4.727 25.469 1.00 58.59 85 ASP A O 1
ATOM 620 N N . GLU A 1 86 ? -22.858 5.315 23.839 1.00 60.12 86 GLU A N 1
ATOM 621 C CA . GLU A 1 86 ? -22.732 6.758 24.114 1.00 60.12 86 GLU A CA 1
ATOM 622 C C . GLU A 1 86 ? -23.231 7.123 25.525 1.00 60.12 86 GLU A C 1
ATOM 624 O O . GLU A 1 86 ? -22.758 8.099 26.114 1.00 60.12 86 GLU A O 1
ATOM 629 N N . ASP A 1 87 ? -24.098 6.289 26.110 1.00 60.72 87 ASP A N 1
ATOM 630 C CA . ASP A 1 87 ? -24.654 6.481 27.450 1.00 60.72 87 ASP A CA 1
ATOM 631 C C . ASP A 1 87 ? -23.745 5.948 28.575 1.00 60.72 87 ASP A C 1
ATOM 633 O O . ASP A 1 87 ? -23.915 6.306 29.746 1.00 60.72 87 ASP A O 1
ATOM 637 N N . THR A 1 88 ? -22.745 5.113 28.258 1.00 59.75 88 THR A N 1
ATOM 638 C CA . THR A 1 88 ? -21.766 4.621 29.238 1.00 59.75 88 THR A CA 1
ATOM 639 C C . THR A 1 88 ? -20.347 4.759 28.704 1.00 59.75 88 THR A C 1
ATOM 641 O O . THR A 1 88 ? -19.983 4.112 27.733 1.00 59.75 88 THR A O 1
ATOM 644 N N . LEU A 1 89 ? -19.510 5.568 29.370 1.00 61.06 89 LEU A N 1
ATOM 645 C CA . LEU A 1 89 ? -18.095 5.793 29.028 1.00 61.06 89 LEU A CA 1
ATOM 646 C C . LEU A 1 89 ? -17.280 4.484 29.069 1.00 61.06 89 LEU A C 1
ATOM 648 O O . LEU A 1 89 ? -16.562 4.201 30.030 1.00 61.06 89 LEU A O 1
ATOM 652 N N . ARG A 1 90 ? -17.401 3.668 28.027 1.00 70.50 90 ARG A N 1
ATOM 653 C CA . ARG A 1 90 ? -16.592 2.481 27.778 1.00 70.50 90 ARG A CA 1
ATOM 654 C C . ARG A 1 90 ? -15.567 2.846 26.705 1.00 70.50 90 ARG A C 1
ATOM 656 O O . ARG A 1 90 ? -15.945 3.457 25.706 1.00 70.50 90 ARG A O 1
ATOM 663 N N . PRO A 1 91 ? -14.279 2.523 26.903 1.00 72.25 91 PRO A N 1
ATOM 664 C CA . PRO A 1 91 ? -13.258 2.812 25.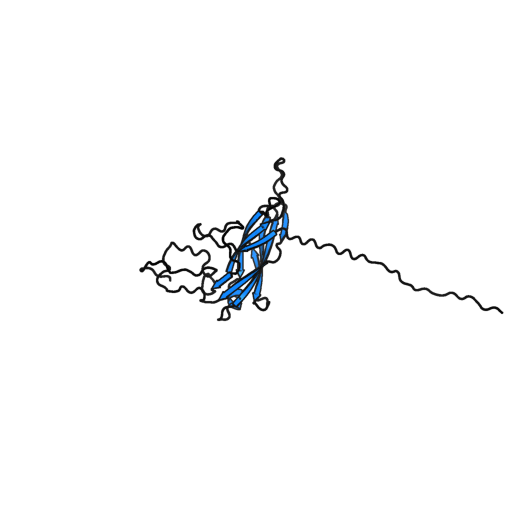905 1.00 72.25 91 PRO A CA 1
ATOM 665 C C . PRO A 1 91 ? -13.553 2.040 24.613 1.00 72.25 91 PRO A C 1
ATOM 667 O O . PRO A 1 91 ? -13.914 0.864 24.662 1.00 72.25 91 PRO A O 1
ATOM 670 N N . GLU A 1 92 ? -13.408 2.707 23.467 1.00 80.62 92 GLU A N 1
ATOM 671 C CA . GLU A 1 92 ? -13.590 2.090 22.153 1.00 80.62 92 GLU A CA 1
ATOM 672 C C . GLU A 1 92 ? -12.468 1.079 21.894 1.00 80.62 92 GLU A C 1
ATOM 674 O O . GLU A 1 92 ? -11.290 1.437 21.874 1.00 80.62 92 GLU A O 1
ATOM 679 N N . THR A 1 93 ? -12.832 -0.190 21.708 1.00 86.31 93 THR A N 1
ATOM 680 C CA . THR A 1 93 ? -11.868 -1.284 21.523 1.00 86.31 93 THR A CA 1
ATOM 681 C C . THR A 1 93 ? -11.688 -1.682 20.065 1.00 86.31 93 THR A C 1
ATOM 683 O O . THR A 1 93 ? -10.723 -2.371 19.764 1.00 86.31 93 THR A O 1
ATOM 686 N N . SER A 1 94 ? -12.593 -1.280 19.166 1.00 89.94 94 SER A N 1
ATOM 687 C CA . SER A 1 94 ? -12.654 -1.779 17.785 1.00 89.94 94 SER A CA 1
ATOM 688 C C . SER A 1 94 ? -11.885 -0.915 16.776 1.00 89.94 94 SER A C 1
ATOM 690 O O . SER A 1 94 ? -11.952 -1.165 15.574 1.00 89.94 94 SER A O 1
ATOM 692 N N . ARG A 1 95 ? -11.147 0.109 17.223 1.00 94.06 95 ARG A N 1
ATOM 693 C CA . ARG A 1 95 ? -10.182 0.809 16.361 1.00 94.06 95 ARG A CA 1
ATOM 694 C C . ARG A 1 95 ? -8.997 -0.111 16.091 1.00 94.06 95 ARG A C 1
ATOM 696 O O . ARG A 1 95 ? -8.456 -0.680 17.035 1.00 94.06 95 ARG A O 1
ATOM 703 N N . VAL A 1 96 ? -8.588 -0.207 14.830 1.00 96.69 96 VAL A N 1
ATOM 704 C CA . VAL A 1 96 ? -7.434 -1.007 14.398 1.00 96.69 96 VAL A CA 1
ATOM 705 C C . VAL A 1 96 ? -6.220 -0.108 14.242 1.00 96.69 96 VAL A C 1
ATOM 707 O O . VAL A 1 96 ? -6.322 0.957 13.634 1.00 96.69 96 VAL A O 1
ATOM 710 N N . GLN A 1 97 ? -5.086 -0.551 14.772 1.00 97.62 97 GLN A N 1
ATOM 7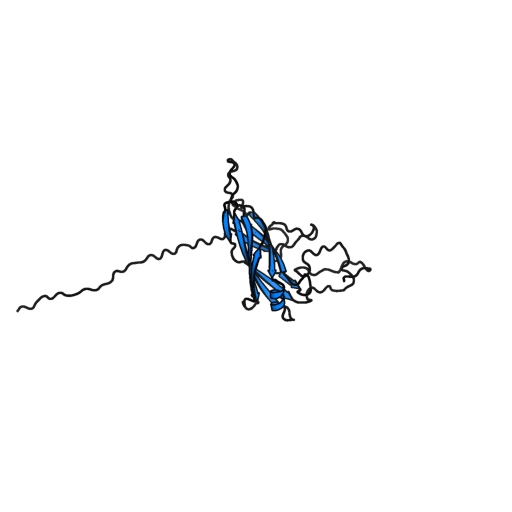11 C CA . GLN A 1 97 ? -3.756 -0.050 14.460 1.00 97.62 97 GLN A CA 1
ATOM 712 C C . GLN A 1 97 ? -3.061 -1.044 13.532 1.00 97.62 97 GLN A C 1
ATOM 714 O O . GLN A 1 97 ? -2.908 -2.208 13.891 1.00 97.62 97 GLN A O 1
ATOM 719 N N . PHE A 1 98 ? -2.624 -0.590 12.363 1.00 98.19 98 PHE A N 1
ATOM 720 C CA . PHE A 1 98 ? -1.855 -1.419 11.435 1.00 98.19 98 PHE A CA 1
ATOM 721 C C . PHE A 1 98 ? -0.377 -1.417 11.825 1.00 98.19 98 PHE A C 1
ATOM 723 O O . PHE A 1 98 ? 0.128 -0.384 12.278 1.00 98.19 98 PHE A O 1
ATOM 730 N N . TYR A 1 99 ? 0.298 -2.556 11.666 1.00 98.19 99 TYR A N 1
ATOM 731 C CA . TYR A 1 99 ? 1.712 -2.689 12.041 1.00 98.19 99 TYR A CA 1
ATOM 732 C C . TYR A 1 99 ? 2.569 -3.449 11.024 1.00 98.19 99 TYR A C 1
ATOM 734 O O . TYR A 1 99 ? 3.779 -3.235 10.998 1.00 98.19 99 TYR A O 1
ATOM 742 N N . GLU A 1 100 ? 1.984 -4.294 10.174 1.00 98.50 100 GLU A N 1
ATOM 743 C CA . GLU A 1 100 ? 2.728 -5.084 9.188 1.00 98.50 100 GLU A CA 1
ATOM 744 C C . GLU A 1 100 ? 1.926 -5.268 7.896 1.00 98.50 100 GLU A C 1
ATOM 746 O O . GLU A 1 100 ? 0.693 -5.309 7.909 1.00 98.50 100 GLU A O 1
ATOM 751 N N . ALA A 1 101 ? 2.642 -5.346 6.780 1.00 98.56 101 ALA A N 1
ATOM 752 C CA . ALA A 1 101 ? 2.117 -5.810 5.509 1.00 98.56 101 ALA A CA 1
ATOM 753 C C . ALA A 1 101 ? 3.001 -6.946 4.980 1.00 98.56 101 ALA A C 1
ATOM 755 O O . ALA A 1 101 ? 4.232 -6.838 4.999 1.00 98.56 101 ALA A O 1
ATOM 756 N N . GLU A 1 102 ? 2.361 -8.003 4.489 1.00 98.56 102 GLU A N 1
ATOM 757 C CA . GLU A 1 102 ? 2.981 -9.072 3.707 1.00 98.56 102 GLU A CA 1
ATOM 758 C C . GLU A 1 102 ? 2.721 -8.829 2.220 1.00 98.56 102 GLU A C 1
ATOM 760 O O . GLU A 1 102 ? 1.607 -8.477 1.814 1.00 98.56 102 GLU A O 1
ATOM 765 N N . LEU A 1 103 ? 3.780 -8.953 1.424 1.00 98.44 103 LEU A N 1
ATOM 766 C CA . LEU A 1 103 ? 3.809 -8.599 0.015 1.00 98.44 103 LEU A CA 1
ATOM 767 C C . LEU A 1 103 ? 4.308 -9.793 -0.788 1.00 98.44 103 LEU A C 1
ATOM 769 O O . LEU A 1 103 ? 5.414 -10.285 -0.561 1.00 98.44 103 LEU A O 1
ATOM 773 N N . GLU A 1 104 ? 3.530 -10.194 -1.785 1.00 98.50 104 GLU A N 1
ATOM 774 C CA . GLU A 1 104 ? 3.936 -11.165 -2.797 1.00 98.50 104 GLU A CA 1
ATOM 775 C C . GLU A 1 104 ? 3.846 -10.503 -4.175 1.00 98.50 104 GLU A C 1
ATOM 777 O O . GLU A 1 104 ? 2.794 -10.007 -4.578 1.00 98.50 104 GLU A O 1
ATOM 782 N N . VAL A 1 105 ? 4.945 -10.494 -4.926 1.00 98.12 105 VAL A N 1
ATOM 783 C CA . VAL A 1 105 ? 4.992 -9.939 -6.282 1.00 98.12 105 VAL A CA 1
ATOM 784 C C . VAL A 1 105 ? 5.069 -11.084 -7.277 1.00 98.12 105 VAL A C 1
ATOM 786 O O . VAL A 1 105 ? 6.023 -11.863 -7.267 1.00 98.12 105 VAL A O 1
ATOM 789 N N . PHE A 1 106 ? 4.085 -11.167 -8.165 1.00 97.44 106 PHE A N 1
ATOM 790 C CA . PHE A 1 106 ? 4.002 -12.175 -9.217 1.00 97.44 106 PHE A CA 1
ATOM 791 C C . PHE A 1 106 ? 4.230 -11.555 -10.594 1.00 97.44 106 PHE A C 1
ATOM 793 O O . PHE A 1 106 ? 3.818 -10.426 -10.859 1.00 97.44 106 PHE A O 1
ATOM 800 N N . ASP A 1 107 ? 4.827 -12.315 -11.505 1.00 94.81 107 ASP A N 1
ATOM 801 C CA . ASP A 1 107 ? 4.776 -12.003 -12.929 1.00 94.81 107 ASP A CA 1
ATOM 802 C C . ASP A 1 107 ? 3.372 -12.274 -13.510 1.00 94.81 107 ASP A C 1
ATOM 804 O O . ASP A 1 107 ? 2.502 -12.885 -12.880 1.00 94.81 107 ASP A O 1
ATOM 808 N N . TYR A 1 108 ? 3.140 -11.848 -14.753 1.00 90.38 108 TYR A N 1
ATOM 809 C CA . TYR A 1 108 ? 1.862 -12.076 -15.437 1.00 90.38 108 TYR A CA 1
ATOM 810 C C . TYR A 1 108 ? 1.535 -13.566 -15.686 1.00 90.38 108 TYR A C 1
ATOM 812 O O . TYR A 1 108 ? 0.379 -13.920 -15.923 1.00 90.38 108 TYR A O 1
ATOM 820 N N . ALA A 1 109 ? 2.532 -14.453 -15.651 1.00 92.88 109 ALA A N 1
ATOM 821 C CA . ALA A 1 109 ? 2.346 -15.896 -15.787 1.00 92.88 109 ALA A CA 1
ATOM 822 C C . ALA A 1 109 ? 2.011 -16.585 -14.446 1.00 92.88 109 ALA A C 1
ATOM 824 O O . ALA A 1 109 ? 1.761 -17.794 -14.436 1.00 92.88 109 ALA A O 1
ATOM 825 N N . GLY A 1 110 ? 1.975 -15.836 -13.338 1.00 94.31 110 GLY A N 1
ATOM 826 C CA . GLY A 1 110 ? 1.743 -16.343 -11.985 1.00 94.31 110 GLY A CA 1
ATOM 827 C C . GLY A 1 110 ? 3.002 -16.878 -11.296 1.00 94.31 110 GLY A C 1
ATOM 828 O O . GLY A 1 110 ? 2.896 -17.541 -10.265 1.00 94.31 110 GLY A O 1
ATOM 829 N N . GLY A 1 111 ? 4.188 -16.632 -11.854 1.00 96.12 111 GLY A N 1
ATOM 830 C CA . GLY A 1 111 ? 5.466 -16.924 -11.218 1.00 96.12 111 GLY A CA 1
ATOM 831 C C . GLY A 1 111 ? 5.750 -15.931 -10.095 1.00 96.12 111 GLY A C 1
ATOM 832 O O . GLY A 1 111 ? 5.746 -14.725 -10.321 1.00 96.12 111 GLY A O 1
ATOM 833 N N . LEU A 1 112 ? 6.005 -16.430 -8.884 1.00 96.56 112 LEU A N 1
ATOM 834 C CA . LEU A 1 112 ? 6.429 -15.593 -7.762 1.00 96.56 112 LEU A CA 1
ATOM 835 C C . LEU A 1 112 ? 7.821 -15.018 -8.058 1.00 96.56 112 LEU A C 1
ATOM 837 O O . LEU A 1 112 ? 8.791 -15.767 -8.192 1.00 96.56 112 LEU A O 1
ATOM 841 N N . LEU A 1 113 ? 7.909 -13.694 -8.158 1.00 95.38 113 LEU A N 1
ATOM 842 C CA . LEU A 1 113 ? 9.163 -12.961 -8.318 1.00 95.38 113 LEU A CA 1
ATOM 843 C C . LEU A 1 113 ? 9.826 -12.736 -6.962 1.00 95.38 113 LEU A C 1
ATOM 845 O O . LEU A 1 113 ? 11.029 -12.959 -6.817 1.00 95.38 113 LEU A O 1
ATOM 849 N N . ARG A 1 114 ? 9.041 -12.299 -5.972 1.00 96.81 114 ARG A N 1
ATOM 850 C CA . ARG A 1 114 ? 9.525 -11.998 -4.626 1.00 96.81 114 ARG A CA 1
ATOM 851 C C . ARG A 1 114 ? 8.400 -12.056 -3.602 1.00 96.81 114 ARG A C 1
ATOM 853 O O . ARG A 1 114 ? 7.254 -11.769 -3.922 1.00 96.81 114 ARG A O 1
ATOM 860 N N . GLU A 1 115 ? 8.773 -12.364 -2.372 1.00 97.75 115 GLU A N 1
ATOM 861 C CA . GLU A 1 115 ? 7.938 -12.261 -1.181 1.00 97.75 115 GLU A CA 1
ATOM 862 C C . GLU A 1 115 ? 8.733 -11.509 -0.109 1.00 97.75 115 GLU A C 1
ATOM 864 O O . GLU A 1 115 ? 9.942 -11.735 0.044 1.00 97.75 115 GLU A O 1
ATOM 869 N N . TYR A 1 116 ? 8.094 -10.578 0.593 1.00 98.06 116 TYR A N 1
ATOM 870 C CA . TYR A 1 116 ? 8.703 -9.848 1.701 1.00 98.06 116 TYR A CA 1
ATOM 871 C C . TYR A 1 116 ? 7.649 -9.282 2.651 1.00 98.06 116 TYR A C 1
ATOM 873 O O . TYR A 1 116 ? 6.483 -9.130 2.303 1.00 98.06 116 TYR A O 1
ATOM 881 N N . THR A 1 117 ? 8.086 -8.934 3.858 1.00 98.12 117 THR A N 1
ATOM 882 C CA . THR A 1 117 ? 7.255 -8.262 4.856 1.00 98.12 117 THR A CA 1
ATOM 883 C C . THR A 1 117 ? 7.858 -6.912 5.207 1.00 98.12 117 THR A C 1
ATOM 885 O O . THR A 1 117 ? 9.079 -6.723 5.145 1.00 98.12 117 THR A O 1
ATOM 888 N N . MET A 1 118 ? 7.010 -5.946 5.552 1.00 97.94 118 MET A N 1
ATOM 889 C CA . MET A 1 118 ? 7.471 -4.632 5.987 1.00 97.94 118 MET A CA 1
ATOM 890 C C . MET A 1 118 ? 6.595 -4.054 7.097 1.00 97.94 118 MET A C 1
ATOM 892 O O . MET A 1 118 ? 5.382 -4.281 7.112 1.00 97.94 118 MET A O 1
ATOM 896 N N . PRO A 1 119 ? 7.184 -3.272 8.020 1.00 98.25 119 PRO A N 1
ATOM 897 C CA . PRO A 1 119 ? 6.398 -2.546 8.997 1.00 98.25 119 PRO A CA 1
ATOM 898 C C . PRO A 1 119 ? 5.577 -1.465 8.294 1.00 98.25 119 PRO A C 1
ATOM 900 O O . PRO A 1 119 ? 6.097 -0.715 7.465 1.00 98.25 119 PRO A O 1
ATOM 903 N N . VAL A 1 120 ? 4.309 -1.347 8.674 1.00 98.00 120 VAL A N 1
ATOM 904 C CA . VAL A 1 120 ? 3.424 -0.271 8.215 1.00 98.00 120 VAL A CA 1
ATOM 905 C C . VAL A 1 120 ? 2.841 0.476 9.405 1.00 98.00 120 VAL A C 1
ATOM 907 O O . VAL A 1 120 ? 2.970 0.067 10.557 1.00 98.00 120 VAL A O 1
ATOM 910 N N . SER A 1 121 ? 2.209 1.613 9.138 1.00 96.19 121 SER A N 1
ATOM 911 C CA . SER A 1 121 ? 1.499 2.369 10.162 1.00 96.19 121 SER A CA 1
ATOM 912 C C . SER A 1 121 ? 0.211 2.950 9.602 1.00 96.19 121 SER A C 1
ATOM 914 O O . SER A 1 121 ? 0.069 3.141 8.396 1.00 96.19 121 SER A O 1
ATOM 916 N N . GLY A 1 122 ? -0.733 3.212 10.497 1.00 95.19 122 GLY A N 1
ATOM 917 C CA . GLY A 1 122 ? -2.041 3.750 10.163 1.00 95.19 122 GLY A CA 1
ATOM 918 C C . GLY A 1 122 ? -3.081 3.270 11.162 1.00 95.19 122 GLY A C 1
ATOM 919 O O . GLY A 1 122 ? -2.833 2.364 11.963 1.00 95.19 122 GLY A O 1
ATOM 920 N N . PHE A 1 123 ? -4.255 3.884 11.108 1.00 96.44 123 PHE A N 1
ATOM 921 C CA . PHE A 1 123 ? -5.393 3.476 11.916 1.00 96.44 123 PHE A CA 1
ATOM 922 C C . PHE A 1 123 ? -6.653 3.472 11.067 1.00 96.44 123 PHE A C 1
ATOM 924 O O . PHE A 1 123 ? -6.814 4.334 10.204 1.00 96.44 123 PHE A O 1
ATOM 931 N N . ALA A 1 124 ? -7.556 2.539 11.353 1.00 96.62 124 ALA A N 1
ATOM 932 C CA . ALA A 1 124 ? -8.917 2.557 10.838 1.00 96.62 124 ALA A CA 1
ATOM 933 C C . ALA A 1 124 ? -9.900 2.550 12.008 1.00 96.62 124 ALA A C 1
ATOM 935 O O . ALA A 1 124 ? -9.894 1.651 12.860 1.00 96.62 124 ALA A O 1
ATOM 936 N N . ASP A 1 125 ? -10.748 3.573 12.051 1.00 94.50 125 ASP A N 1
ATOM 937 C CA . ASP A 1 125 ? -11.833 3.645 13.020 1.00 94.50 125 ASP A CA 1
ATOM 938 C C . ASP A 1 125 ? -12.854 2.522 12.794 1.00 94.50 125 ASP A C 1
ATOM 940 O O . ASP A 1 125 ? -12.960 1.999 11.688 1.00 94.50 125 ASP A O 1
ATOM 944 N N . PRO A 1 126 ? -13.609 2.121 13.826 1.00 92.50 126 PRO A N 1
ATOM 945 C CA . PRO A 1 126 ? -14.712 1.184 13.658 1.00 92.50 126 PRO A CA 1
ATOM 946 C C . PRO A 1 126 ? -15.845 1.784 12.821 1.00 92.50 126 PRO A C 1
ATOM 948 O O . PRO A 1 126 ? -16.109 2.993 12.867 1.00 92.50 126 PRO A O 1
ATOM 951 N N . GLY A 1 127 ? -16.555 0.911 12.111 1.00 89.12 127 GLY A N 1
ATOM 952 C CA . GLY A 1 127 ? -17.709 1.267 11.297 1.00 89.12 127 GLY A CA 1
ATOM 953 C C . GLY A 1 127 ? -18.912 1.757 12.106 1.00 89.12 127 GLY A C 1
ATOM 954 O O . GLY A 1 127 ? -19.023 1.557 13.320 1.00 89.12 127 GLY A O 1
ATOM 955 N N . SER A 1 128 ? -19.848 2.391 11.400 1.00 84.94 128 SER A N 1
ATOM 956 C CA . SER A 1 128 ? -21.112 2.922 11.937 1.00 84.94 128 SER A CA 1
ATOM 957 C C . SER A 1 128 ? -22.280 1.927 11.847 1.00 84.94 128 SER A C 1
ATOM 959 O O . SER A 1 128 ? -23.427 2.281 12.107 1.00 84.94 128 SER A O 1
ATOM 961 N N . GLY A 1 129 ? -22.005 0.675 11.468 1.00 77.38 129 GLY A N 1
ATOM 962 C CA . GLY A 1 129 ? -22.992 -0.398 11.297 1.00 77.38 129 GLY A CA 1
ATOM 963 C C . GLY A 1 129 ? -23.489 -0.569 9.858 1.00 77.38 129 GLY A C 1
ATOM 964 O O . GLY A 1 129 ? -23.739 -1.697 9.445 1.00 77.38 129 GLY A O 1
ATOM 965 N N . THR A 1 130 ? -23.580 0.509 9.072 1.00 83.75 130 THR A N 1
ATOM 966 C CA . THR A 1 130 ? -23.889 0.447 7.625 1.00 83.75 130 THR A CA 1
ATOM 967 C C . THR A 1 130 ? -22.701 0.797 6.740 1.00 83.75 130 THR A C 1
ATOM 969 O O . THR A 1 130 ? -22.693 0.445 5.563 1.00 83.75 130 THR A O 1
ATOM 972 N N . GLU A 1 131 ? -21.702 1.482 7.295 1.00 90.12 131 GLU A N 1
ATOM 973 C CA . GLU A 1 131 ? -20.496 1.895 6.586 1.00 90.12 131 GLU A CA 1
ATOM 974 C C . GLU A 1 131 ? -19.253 1.456 7.372 1.00 90.12 131 GLU A C 1
ATOM 976 O O . GLU A 1 131 ? -19.228 1.595 8.603 1.00 90.12 131 GLU A O 1
ATOM 981 N N . PRO A 1 132 ? -18.219 0.929 6.691 1.00 94.56 132 PRO A N 1
ATOM 982 C CA . PRO A 1 132 ? -16.916 0.695 7.299 1.00 94.56 132 PRO A CA 1
ATOM 983 C C . PRO A 1 132 ? -16.300 2.010 7.776 1.00 94.56 132 PRO A C 1
ATOM 985 O O . PRO A 1 132 ? -16.506 3.057 7.158 1.00 94.56 132 PRO A O 1
ATOM 988 N N . GLY A 1 133 ? -15.500 1.953 8.838 1.00 95.94 133 GLY A N 1
ATOM 989 C CA . GLY A 1 133 ? -14.578 3.045 9.128 1.00 95.94 133 GLY A CA 1
ATOM 990 C C . GLY A 1 133 ? -13.338 2.912 8.247 1.00 95.94 133 GLY A C 1
ATOM 991 O O . GLY A 1 133 ? -12.925 1.802 7.912 1.00 95.94 133 GLY A O 1
ATOM 992 N N . TRP A 1 134 ? -12.775 4.038 7.821 1.00 97.38 134 TRP A N 1
ATOM 993 C CA . TRP A 1 134 ? -11.705 4.067 6.826 1.00 97.38 134 TRP A CA 1
ATOM 994 C C . TRP A 1 134 ? -10.383 4.521 7.438 1.00 97.38 134 TRP A C 1
ATOM 996 O O . TRP A 1 134 ? -10.346 5.411 8.287 1.00 97.38 134 TRP A O 1
ATOM 1006 N N . GLY A 1 135 ? -9.300 3.905 6.978 1.00 97.38 135 GLY A N 1
ATOM 1007 C CA . GLY A 1 135 ? -7.920 4.265 7.274 1.00 97.38 135 GLY A CA 1
ATOM 1008 C C . GLY A 1 135 ? -7.062 4.203 6.016 1.00 97.38 135 GLY A C 1
ATOM 1009 O O . GLY A 1 135 ? -7.477 3.641 5.003 1.00 97.38 135 GLY A O 1
ATOM 1010 N N . VAL A 1 136 ? -5.863 4.777 6.079 1.00 97.94 136 VAL A N 1
ATOM 1011 C CA . VAL A 1 136 ? -4.862 4.678 5.008 1.00 97.94 136 VAL A CA 1
ATOM 1012 C C . VAL A 1 136 ? -3.632 3.962 5.546 1.00 97.94 136 VAL A C 1
ATOM 1014 O O . VAL A 1 136 ? -3.197 4.240 6.665 1.00 97.94 136 VAL A O 1
ATOM 1017 N N . VAL A 1 137 ? -3.091 3.054 4.739 1.00 98.25 137 VAL A N 1
ATOM 1018 C CA . VAL A 1 137 ? -1.839 2.337 4.990 1.00 98.25 137 VAL A CA 1
ATOM 1019 C C . VAL A 1 137 ? -0.908 2.565 3.807 1.00 98.25 137 VAL A C 1
ATOM 1021 O O . VAL A 1 137 ? -1.266 2.254 2.675 1.00 98.25 137 VAL A O 1
ATOM 1024 N N . GLY A 1 138 ? 0.274 3.119 4.069 1.00 97.06 138 GLY A N 1
ATOM 1025 C CA . GLY A 1 138 ? 1.338 3.252 3.074 1.00 97.06 138 GLY A CA 1
ATOM 1026 C C . GLY A 1 138 ? 2.231 2.010 3.049 1.00 97.06 138 GLY A C 1
ATOM 1027 O O . GLY A 1 138 ? 2.625 1.546 4.120 1.00 97.06 138 GLY A O 1
ATOM 1028 N N . ALA A 1 139 ? 2.558 1.492 1.863 1.00 97.38 139 ALA A N 1
ATOM 1029 C CA . ALA A 1 139 ? 3.524 0.405 1.694 1.00 97.38 139 ALA A CA 1
ATOM 1030 C C . ALA A 1 139 ? 4.202 0.428 0.315 1.00 97.38 139 ALA A C 1
ATOM 1032 O O . ALA A 1 139 ? 3.571 0.765 -0.690 1.00 97.38 139 ALA A O 1
ATOM 1033 N N . THR A 1 140 ? 5.446 -0.048 0.261 1.00 97.62 140 THR A N 1
ATOM 1034 C CA . THR A 1 140 ? 6.156 -0.342 -0.985 1.00 97.62 140 THR A CA 1
ATOM 1035 C C . THR A 1 140 ? 5.682 -1.698 -1.508 1.00 97.62 140 THR A C 1
ATOM 1037 O O . THR A 1 140 ? 6.177 -2.742 -1.080 1.00 97.62 140 THR A O 1
ATOM 1040 N N . ILE A 1 141 ? 4.699 -1.717 -2.410 1.00 97.81 141 ILE A N 1
ATOM 1041 C CA . ILE A 1 141 ? 4.068 -2.971 -2.872 1.00 97.81 141 ILE A CA 1
ATOM 1042 C C . ILE A 1 141 ? 4.815 -3.640 -4.036 1.00 97.81 141 ILE A C 1
ATOM 1044 O O . ILE A 1 141 ? 4.558 -4.801 -4.340 1.00 97.81 141 ILE A O 1
ATOM 1048 N N . VAL A 1 142 ? 5.760 -2.928 -4.662 1.00 97.50 142 VAL A N 1
ATOM 1049 C CA . VAL A 1 142 ? 6.780 -3.498 -5.559 1.00 97.50 142 VAL A CA 1
ATOM 1050 C C . VAL A 1 142 ? 8.110 -2.809 -5.272 1.00 97.50 142 VAL A C 1
ATOM 1052 O O . VAL A 1 142 ? 8.246 -1.611 -5.514 1.00 97.50 142 VAL A O 1
ATOM 1055 N N . ASP A 1 143 ? 9.098 -3.550 -4.771 1.00 96.12 143 ASP A N 1
ATOM 1056 C CA . ASP A 1 143 ? 10.453 -3.029 -4.570 1.00 96.12 143 ASP A CA 1
ATOM 1057 C C . ASP A 1 143 ? 11.269 -2.966 -5.875 1.00 96.12 143 ASP A C 1
ATOM 1059 O O . ASP A 1 143 ? 10.901 -3.536 -6.907 1.00 96.12 143 ASP A O 1
ATOM 1063 N N . SER A 1 144 ? 12.400 -2.259 -5.840 1.00 93.88 144 SER A N 1
ATOM 1064 C CA . SER A 1 144 ? 13.234 -2.027 -7.025 1.00 93.88 144 SER A CA 1
ATOM 1065 C C . SER A 1 144 ? 13.878 -3.289 -7.593 1.00 93.88 144 SER A C 1
ATOM 1067 O O . SER A 1 144 ? 14.086 -3.383 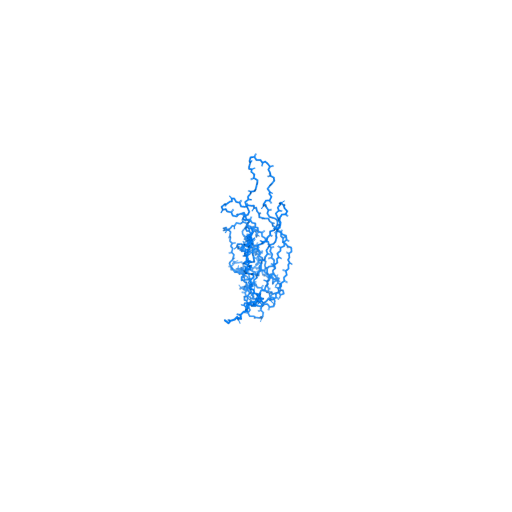-8.803 1.00 93.88 144 SER A O 1
ATOM 1069 N N . ASP A 1 145 ? 14.140 -4.287 -6.754 1.00 93.12 145 ASP A N 1
ATOM 1070 C CA . ASP A 1 145 ? 14.648 -5.584 -7.193 1.00 93.12 145 ASP A CA 1
ATOM 1071 C C . ASP A 1 145 ? 13.572 -6.364 -7.967 1.00 93.12 145 ASP A C 1
ATOM 1073 O O . ASP A 1 145 ? 13.853 -6.921 -9.031 1.00 93.12 145 ASP A O 1
ATOM 1077 N N . SER A 1 146 ? 12.331 -6.376 -7.468 1.00 93.44 146 SER A N 1
ATOM 1078 C CA . SER A 1 146 ? 11.178 -7.012 -8.119 1.00 93.44 146 SER A CA 1
ATOM 1079 C C . SER A 1 146 ? 10.830 -6.296 -9.421 1.00 93.44 146 SER A C 1
ATOM 1081 O O . SER A 1 146 ? 10.624 -6.938 -10.452 1.00 93.44 146 SER A O 1
ATOM 1083 N N . ALA A 1 147 ? 10.847 -4.962 -9.407 1.00 92.44 147 ALA A N 1
ATOM 1084 C CA . ALA A 1 147 ? 10.665 -4.147 -10.599 1.00 92.44 147 ALA A CA 1
ATOM 1085 C C . ALA A 1 147 ? 11.790 -4.375 -11.625 1.00 92.44 147 ALA A C 1
ATOM 1087 O O . ALA A 1 147 ? 11.536 -4.468 -12.828 1.00 92.44 147 ALA A O 1
ATOM 1088 N N . GLY A 1 148 ? 13.034 -4.528 -11.165 1.00 89.31 148 GLY A N 1
ATOM 1089 C CA . GLY A 1 148 ? 14.189 -4.863 -11.995 1.00 89.31 148 GLY A CA 1
ATOM 1090 C C . GLY A 1 148 ? 14.055 -6.236 -12.654 1.00 89.31 148 GLY A C 1
ATOM 1091 O O . GLY A 1 148 ? 14.244 -6.348 -13.868 1.00 89.31 148 GLY A O 1
ATOM 1092 N N . ALA A 1 149 ? 13.657 -7.255 -11.884 1.00 87.44 149 ALA A N 1
ATOM 1093 C CA . ALA A 1 149 ? 13.376 -8.601 -12.384 1.00 87.44 149 ALA A CA 1
ATOM 1094 C C . ALA A 1 149 ? 12.242 -8.606 -13.421 1.00 87.44 149 ALA A C 1
ATOM 1096 O O . ALA A 1 149 ? 12.303 -9.346 -14.405 1.00 87.44 149 ALA A O 1
ATOM 1097 N N . ALA A 1 150 ? 11.247 -7.739 -13.232 1.00 85.44 150 ALA A N 1
ATOM 1098 C CA . ALA A 1 150 ? 10.139 -7.571 -14.152 1.00 85.44 150 ALA A CA 1
ATOM 1099 C C . ALA A 1 150 ? 10.546 -6.816 -15.439 1.00 85.44 150 ALA A C 1
ATOM 1101 O O . ALA A 1 150 ? 10.308 -7.259 -16.555 1.00 85.44 150 ALA A O 1
ATOM 1102 N N . SER A 1 151 ? 11.194 -5.662 -15.358 1.00 76.00 151 SER A N 1
ATOM 1103 C CA . SER A 1 151 ? 11.296 -4.752 -16.513 1.00 76.00 151 SER A CA 1
ATOM 1104 C C . SER A 1 151 ? 11.874 -5.366 -17.807 1.00 76.00 151 SER A C 1
ATOM 1106 O O . SER A 1 151 ? 11.435 -4.971 -18.892 1.00 76.00 151 SER A O 1
ATOM 1108 N N . GLY A 1 152 ? 12.801 -6.337 -17.730 1.00 65.94 152 GLY A N 1
ATOM 1109 C CA . GLY A 1 152 ? 13.247 -7.205 -18.840 1.00 65.94 152 GLY A CA 1
ATOM 1110 C C . GLY A 1 152 ? 13.709 -6.504 -20.134 1.00 65.94 152 GLY A C 1
ATOM 1111 O O . GLY A 1 152 ? 13.925 -7.166 -21.147 1.00 65.94 152 GLY A O 1
ATOM 1112 N N . GLY A 1 153 ? 13.828 -5.172 -20.126 1.00 61.06 153 GLY A N 1
ATOM 1113 C CA . GLY A 1 153 ? 14.057 -4.303 -21.284 1.00 61.06 153 GLY A CA 1
ATOM 1114 C C . GLY A 1 153 ? 12.823 -3.930 -22.128 1.00 61.06 153 GLY A C 1
ATOM 1115 O O . GLY A 1 153 ? 12.984 -3.156 -23.067 1.00 61.06 153 GLY A O 1
ATOM 1116 N N . GLY A 1 154 ? 11.617 -4.443 -21.840 1.00 70.81 154 GLY A N 1
ATOM 1117 C CA . GLY A 1 154 ? 10.434 -4.293 -22.715 1.00 70.81 154 GLY A CA 1
ATOM 1118 C C . GLY A 1 154 ? 9.137 -3.830 -22.044 1.00 70.81 154 GLY A C 1
ATOM 1119 O O . GLY A 1 154 ? 8.158 -3.578 -22.743 1.00 70.81 154 GLY A O 1
ATOM 1120 N N . GLY A 1 155 ? 9.138 -3.691 -20.718 1.00 82.81 155 GLY A N 1
ATOM 1121 C CA . GLY A 1 155 ? 7.938 -3.428 -19.932 1.00 82.81 155 GLY A CA 1
ATOM 1122 C C . GLY A 1 155 ? 7.079 -4.682 -19.729 1.00 82.81 155 GLY A C 1
ATOM 1123 O O . GLY A 1 155 ? 6.864 -5.455 -20.662 1.00 82.81 155 GLY A O 1
ATOM 1124 N N . GLN A 1 156 ? 6.596 -4.915 -18.511 1.00 92.12 156 GLN A N 1
ATOM 1125 C CA . GLN A 1 156 ? 5.702 -6.029 -18.196 1.00 92.12 156 GLN A CA 1
ATOM 1126 C C . GLN A 1 156 ? 4.722 -5.677 -17.078 1.00 92.12 156 GLN A C 1
ATOM 1128 O O . GLN A 1 156 ? 5.008 -4.839 -16.229 1.00 92.12 156 GLN A O 1
ATOM 1133 N N . THR A 1 157 ? 3.582 -6.363 -17.044 1.00 94.69 157 THR A N 1
ATOM 1134 C CA . THR A 1 157 ? 2.666 -6.295 -15.903 1.00 94.69 157 THR A CA 1
ATOM 1135 C C . THR A 1 157 ? 3.083 -7.294 -14.830 1.00 94.69 157 THR A C 1
ATOM 1137 O O . THR A 1 157 ? 3.249 -8.477 -15.125 1.00 94.69 157 THR A O 1
ATOM 1140 N N . VAL A 1 158 ? 3.187 -6.820 -13.594 1.00 96.88 158 VAL A N 1
ATOM 1141 C CA . VAL A 1 158 ? 3.286 -7.638 -12.381 1.00 96.88 158 VAL A CA 1
ATOM 1142 C C . VAL A 1 158 ? 1.991 -7.533 -11.581 1.00 96.88 158 VAL A C 1
ATOM 1144 O O . VAL A 1 158 ? 1.235 -6.571 -11.736 1.00 96.88 158 VAL A O 1
ATOM 1147 N N . ILE A 1 159 ? 1.733 -8.516 -10.728 1.00 98.19 159 ILE A N 1
ATOM 1148 C CA . ILE A 1 159 ? 0.640 -8.496 -9.756 1.00 98.19 159 ILE A CA 1
ATOM 1149 C C . ILE A 1 159 ? 1.259 -8.379 -8.368 1.00 98.19 159 ILE A C 1
ATOM 1151 O O . ILE A 1 159 ? 1.964 -9.288 -7.936 1.00 98.19 159 ILE A O 1
ATOM 1155 N N . ALA A 1 160 ? 0.998 -7.273 -7.679 1.00 98.31 160 ALA A N 1
ATOM 1156 C CA . ALA A 1 160 ? 1.333 -7.116 -6.272 1.00 98.31 160 ALA A CA 1
ATOM 1157 C C . ALA A 1 160 ? 0.153 -7.600 -5.429 1.00 98.31 160 ALA A C 1
ATOM 1159 O O . ALA A 1 160 ? -0.935 -7.028 -5.499 1.00 98.31 160 ALA A O 1
ATOM 1160 N N . ARG A 1 161 ? 0.358 -8.659 -4.654 1.00 98.69 161 ARG A N 1
ATOM 1161 C CA . ARG A 1 161 ? -0.590 -9.149 -3.659 1.00 98.69 161 ARG A CA 1
ATOM 1162 C C . ARG A 1 161 ? -0.192 -8.621 -2.295 1.00 98.69 161 ARG A C 1
ATOM 1164 O O . ARG A 1 161 ? 0.962 -8.751 -1.895 1.00 98.69 161 ARG A O 1
ATOM 1171 N N . VAL A 1 162 ? -1.159 -8.046 -1.594 1.00 98.62 162 VAL A N 1
ATOM 1172 C CA . VAL A 1 162 ? -0.951 -7.418 -0.291 1.00 98.62 162 VAL A CA 1
ATOM 1173 C C . VAL A 1 162 ? -1.884 -8.028 0.743 1.00 98.62 162 VAL A C 1
ATOM 1175 O O . VAL A 1 162 ? -3.095 -8.107 0.518 1.00 98.62 162 VAL A O 1
ATOM 1178 N N . THR A 1 163 ? -1.325 -8.370 1.898 1.00 98.50 163 THR A N 1
ATOM 1179 C CA . THR A 1 163 ? -2.064 -8.727 3.112 1.00 98.50 163 THR A CA 1
ATOM 1180 C C . THR A 1 163 ? -1.650 -7.773 4.229 1.00 98.50 163 THR A C 1
ATOM 1182 O O . THR A 1 163 ? -0.462 -7.583 4.474 1.00 98.50 163 THR A O 1
ATOM 1185 N N . ILE A 1 164 ? -2.614 -7.128 4.892 1.00 98.31 164 ILE A N 1
ATOM 1186 C CA . ILE A 1 164 ? -2.359 -6.164 5.971 1.00 98.31 164 ILE A CA 1
ATOM 1187 C C . ILE A 1 164 ? -2.731 -6.777 7.313 1.00 98.31 164 ILE A C 1
ATOM 1189 O O . ILE A 1 164 ? -3.831 -7.307 7.487 1.00 98.31 164 ILE A O 1
ATOM 1193 N N . TYR A 1 165 ? -1.836 -6.585 8.276 1.00 98.12 165 TYR A N 1
ATOM 1194 C CA . TYR A 1 165 ? -1.980 -7.017 9.654 1.00 98.12 165 TYR A CA 1
ATOM 1195 C C . TYR A 1 165 ? -2.131 -5.817 10.583 1.00 98.12 165 TYR A C 1
ATOM 1197 O O . TYR A 1 165 ? -1.488 -4.765 10.442 1.00 98.12 165 TYR A O 1
ATOM 1205 N N . GLY A 1 166 ? -3.006 -5.981 11.565 1.00 97.56 166 GLY A N 1
ATOM 1206 C CA . GLY A 1 166 ? -3.255 -4.978 12.580 1.00 97.56 166 GLY A CA 1
ATOM 1207 C C . GLY A 1 166 ? -3.674 -5.580 13.908 1.00 97.56 166 GLY A C 1
ATOM 1208 O O . GLY A 1 166 ? -3.921 -6.775 14.045 1.00 97.56 166 GLY A O 1
ATOM 1209 N N . VAL A 1 167 ? -3.770 -4.715 14.907 1.00 96.75 167 VAL A N 1
ATOM 1210 C CA . VAL A 1 167 ? -4.257 -5.049 16.240 1.00 96.75 167 VAL A CA 1
ATOM 1211 C C . VAL A 1 167 ? -5.327 -4.048 16.642 1.00 96.75 167 VAL A C 1
ATOM 1213 O O . VAL A 1 167 ? -5.205 -2.843 16.410 1.00 96.75 167 VAL A O 1
ATOM 1216 N N . THR A 1 168 ? -6.413 -4.532 17.226 1.00 95.62 168 THR A N 1
ATOM 1217 C CA . THR A 1 168 ? -7.444 -3.661 17.784 1.00 95.62 168 THR A CA 1
ATOM 1218 C C . THR A 1 168 ? -6.958 -3.019 19.083 1.00 95.62 168 THR A C 1
ATOM 1220 O O . THR A 1 168 ? -6.099 -3.561 19.779 1.00 95.62 168 THR A O 1
ATOM 1223 N N . LEU A 1 169 ? -7.548 -1.897 19.499 1.00 91.38 169 LEU A N 1
ATOM 1224 C CA . LEU A 1 169 ? -7.280 -1.341 20.835 1.00 91.38 169 LEU A CA 1
ATOM 1225 C C . LEU A 1 169 ? -7.696 -2.293 21.973 1.00 91.38 169 LEU A C 1
ATOM 1227 O O . LEU A 1 169 ? -7.233 -2.143 23.102 1.00 91.38 169 LEU A O 1
ATOM 1231 N N . GLY A 1 170 ? -8.555 -3.275 21.682 1.00 89.06 170 GLY A N 1
ATOM 1232 C CA . GLY A 1 170 ? -8.885 -4.382 22.579 1.00 89.06 170 GLY A CA 1
ATOM 1233 C C . GLY A 1 170 ? -7.819 -5.483 22.668 1.00 89.06 170 GLY A C 1
ATOM 1234 O O . GLY A 1 170 ? -7.979 -6.380 23.492 1.00 89.06 170 GLY A O 1
ATOM 1235 N N . GLY A 1 171 ? -6.754 -5.424 21.860 1.00 92.38 171 GLY A N 1
ATOM 1236 C CA . GLY A 1 171 ? -5.676 -6.419 21.823 1.00 92.38 171 GLY A CA 1
ATOM 1237 C C . GLY A 1 171 ? -5.969 -7.651 20.961 1.00 92.38 171 GLY A C 1
ATOM 1238 O O . GLY A 1 171 ? -5.304 -8.668 21.122 1.00 92.38 171 GLY A O 1
ATOM 1239 N N . GLU A 1 172 ? -6.974 -7.582 20.088 1.00 93.06 172 GLU A N 1
ATOM 1240 C CA . GLU A 1 172 ? -7.315 -8.649 19.135 1.00 93.06 172 GLU A CA 1
ATOM 1241 C C . GLU A 1 172 ? -6.552 -8.436 17.821 1.00 93.06 172 GLU A C 1
ATOM 1243 O O . GLU A 1 172 ? -6.574 -7.328 17.284 1.00 93.06 172 GLU A O 1
ATOM 1248 N N . GLU A 1 173 ? -5.872 -9.466 17.320 1.00 95.44 173 GLU A N 1
ATOM 1249 C CA . GLU A 1 173 ? -5.216 -9.428 16.008 1.00 95.44 173 GLU A CA 1
ATOM 1250 C C . GLU A 1 173 ? -6.258 -9.479 14.888 1.00 95.44 173 GLU A C 1
ATOM 1252 O O . GLU A 1 173 ? -7.273 -10.172 14.989 1.00 95.44 173 GLU A O 1
ATOM 1257 N N . VAL A 1 174 ? -6.011 -8.724 13.822 1.00 95.44 174 VAL A N 1
ATOM 1258 C CA . VAL A 1 174 ? -6.859 -8.676 12.631 1.00 95.44 174 VAL A CA 1
ATOM 1259 C C . VAL A 1 174 ? -6.003 -8.755 11.374 1.00 95.44 174 VAL A C 1
ATOM 1261 O O . VAL A 1 174 ? -4.902 -8.209 11.319 1.00 95.44 174 VAL A O 1
ATOM 1264 N N . GLU A 1 175 ? -6.548 -9.405 10.354 1.00 96.75 175 GLU A N 1
ATOM 1265 C CA . GLU A 1 175 ? -5.886 -9.672 9.079 1.00 96.75 175 GLU A CA 1
ATOM 1266 C C . GLU A 1 175 ? -6.856 -9.372 7.929 1.00 96.75 175 GLU A C 1
ATOM 1268 O O . GLU A 1 175 ? -8.051 -9.703 7.999 1.00 96.75 175 GLU A O 1
ATOM 1273 N N . SER A 1 176 ? -6.356 -8.727 6.873 1.00 97.38 176 SER A N 1
ATOM 1274 C CA . SER A 1 176 ? -7.117 -8.529 5.639 1.00 97.38 176 SER A CA 1
ATOM 1275 C C . SER A 1 176 ? -7.117 -9.785 4.775 1.00 97.38 176 SER A C 1
ATOM 1277 O O . SER A 1 176 ? -6.163 -10.547 4.770 1.00 97.38 176 SER A O 1
ATOM 1279 N N . ALA A 1 177 ? -8.138 -9.974 3.942 1.00 96.19 177 ALA A N 1
ATOM 1280 C CA . ALA A 1 177 ? -7.988 -10.899 2.820 1.00 96.19 177 ALA A CA 1
ATOM 1281 C C . ALA A 1 177 ? -6.849 -10.423 1.886 1.00 96.19 177 ALA A C 1
ATOM 1283 O O . ALA A 1 177 ? -6.665 -9.203 1.758 1.00 96.19 177 ALA A O 1
ATOM 1284 N N . PRO A 1 178 ? -6.133 -11.339 1.205 1.00 97.31 178 PRO A N 1
ATOM 1285 C CA . PRO A 1 178 ? -5.157 -10.957 0.194 1.00 97.31 178 PRO A CA 1
ATOM 1286 C C . PRO A 1 178 ? -5.812 -10.134 -0.917 1.00 97.31 178 PRO A C 1
ATOM 1288 O O . PRO A 1 178 ? -6.892 -10.482 -1.409 1.00 97.31 178 PRO A O 1
ATOM 1291 N N . TRP A 1 179 ? -5.159 -9.047 -1.314 1.00 97.88 179 TRP A N 1
ATOM 1292 C CA . TRP A 1 179 ? -5.653 -8.126 -2.333 1.00 97.88 179 TRP A CA 1
ATOM 1293 C C . TRP A 1 179 ? -4.639 -7.970 -3.463 1.00 97.88 179 TRP A C 1
ATOM 1295 O O . TRP A 1 179 ? -3.498 -7.590 -3.218 1.00 97.88 179 TRP A O 1
ATOM 1305 N N . ASP A 1 180 ? -5.073 -8.247 -4.693 1.00 98.31 180 ASP A N 1
ATOM 1306 C CA . ASP A 1 180 ? -4.225 -8.228 -5.886 1.00 98.31 180 ASP A CA 1
ATOM 1307 C C . ASP A 1 180 ? -4.357 -6.896 -6.633 1.00 98.31 180 ASP A C 1
ATOM 1309 O O . ASP A 1 180 ? -5.462 -6.476 -6.990 1.00 98.31 180 ASP A O 1
ATOM 1313 N N . PHE A 1 181 ? -3.220 -6.275 -6.940 1.00 98.38 181 PHE A N 1
ATOM 1314 C CA . PHE A 1 181 ? -3.138 -5.025 -7.681 1.00 98.38 181 PHE A CA 1
ATOM 1315 C C . PHE A 1 181 ? -2.178 -5.138 -8.873 1.00 98.38 181 PHE A C 1
ATOM 1317 O O . PHE A 1 181 ? -0.990 -5.418 -8.689 1.00 98.38 181 PHE A O 1
ATOM 1324 N N . PRO A 1 182 ? -2.659 -4.935 -10.113 1.00 97.62 182 PRO A N 1
ATOM 1325 C CA . PRO A 1 182 ? -1.812 -5.010 -11.293 1.00 97.62 182 PRO A CA 1
ATOM 1326 C C . PRO A 1 182 ? -0.995 -3.728 -11.465 1.00 97.62 182 PRO A C 1
ATOM 1328 O O . PRO A 1 182 ? -1.550 -2.632 -11.426 1.00 97.62 182 PRO A O 1
ATOM 1331 N N . ILE A 1 183 ? 0.305 -3.861 -11.731 1.00 96.56 183 ILE A N 1
ATOM 1332 C CA . ILE A 1 183 ? 1.216 -2.739 -11.992 1.00 96.56 183 ILE A CA 1
ATOM 1333 C C . ILE A 1 183 ? 1.967 -3.004 -13.292 1.00 96.56 183 ILE A C 1
ATOM 1335 O O . ILE A 1 183 ? 2.600 -4.046 -13.453 1.00 96.56 183 ILE A O 1
ATOM 1339 N N . TYR A 1 184 ? 1.915 -2.067 -14.235 1.00 94.25 184 TYR A N 1
ATOM 1340 C CA . TYR A 1 184 ? 2.759 -2.104 -15.424 1.00 94.25 184 TYR A CA 1
ATOM 1341 C C . TYR A 1 184 ? 4.120 -1.477 -15.120 1.00 94.25 184 TYR A C 1
ATOM 1343 O O . TYR A 1 184 ? 4.211 -0.283 -14.858 1.00 94.25 184 TYR A O 1
ATOM 1351 N N . VAL A 1 185 ? 5.172 -2.287 -15.157 1.00 93.38 185 VAL A N 1
ATOM 1352 C CA . VAL A 1 185 ? 6.553 -1.902 -14.861 1.00 93.38 185 VAL A CA 1
ATOM 1353 C C . VAL A 1 185 ? 7.329 -1.783 -16.159 1.00 93.38 185 VAL A C 1
ATOM 1355 O O . VAL A 1 185 ? 7.358 -2.723 -16.948 1.00 93.38 185 VAL A O 1
ATOM 1358 N N . CYS A 1 186 ? 8.011 -0.670 -16.380 1.00 89.88 186 CYS A N 1
ATOM 1359 C CA . CYS A 1 186 ? 8.826 -0.425 -17.566 1.00 89.88 186 CYS A CA 1
ATOM 1360 C C . CYS A 1 186 ? 9.996 0.505 -17.239 1.00 89.88 186 CYS A C 1
ATOM 1362 O O . CYS A 1 186 ? 10.107 0.994 -16.125 1.00 89.88 186 CYS A O 1
ATOM 1364 N N . SER A 1 187 ? 10.898 0.723 -18.196 1.00 87.69 187 SER A N 1
ATOM 1365 C CA . SER A 1 187 ? 12.035 1.633 -18.034 1.00 87.69 187 SER A CA 1
ATOM 1366 C C . SER A 1 187 ? 12.002 2.687 -19.137 1.00 87.69 187 SER A C 1
ATOM 1368 O O . SER A 1 187 ? 11.971 2.332 -20.316 1.00 87.69 187 SER A O 1
ATOM 1370 N N . GLY A 1 188 ? 11.976 3.966 -18.760 1.00 79.81 188 GLY A N 1
ATOM 1371 C CA . GLY A 1 188 ? 11.944 5.109 -19.681 1.00 79.81 188 GLY A CA 1
ATOM 1372 C C . GLY A 1 188 ? 10.605 5.296 -20.401 1.00 79.81 188 GLY A C 1
ATOM 1373 O O . GLY A 1 188 ? 10.549 5.857 -21.493 1.00 79.81 188 GLY A O 1
ATOM 1374 N N . CYS A 1 189 ? 9.529 4.776 -19.826 1.00 78.06 189 CYS A N 1
ATOM 1375 C CA . CYS A 1 189 ? 8.173 4.805 -20.368 1.00 78.06 189 CYS A CA 1
ATOM 1376 C C . CYS A 1 189 ? 7.348 5.996 -19.862 1.00 78.06 189 CYS A C 1
ATOM 1378 O O . CYS A 1 189 ? 6.436 6.433 -20.560 1.00 78.06 189 CYS A O 1
ATOM 1380 N N . LEU A 1 190 ? 7.697 6.545 -18.696 1.00 73.06 190 LEU A N 1
ATOM 1381 C CA . LEU A 1 190 ? 7.248 7.845 -18.197 1.00 73.06 190 LEU A CA 1
ATOM 1382 C C . LEU A 1 190 ? 8.289 8.924 -18.528 1.00 73.06 190 LEU A C 1
ATOM 1384 O O . LEU A 1 190 ? 8.538 9.826 -17.730 1.00 73.06 190 LEU A O 1
ATOM 1388 N N . ALA A 1 191 ? 8.927 8.821 -19.700 1.00 59.22 191 ALA A N 1
ATOM 1389 C CA . ALA A 1 191 ? 9.885 9.813 -20.162 1.00 59.22 191 ALA A CA 1
ATOM 1390 C C . ALA A 1 191 ? 9.243 11.208 -20.185 1.00 59.22 191 ALA A C 1
ATOM 1392 O O . ALA A 1 191 ? 8.178 11.397 -20.778 1.00 59.22 191 ALA A O 1
ATOM 1393 N N . CYS A 1 192 ? 9.929 12.194 -19.602 1.00 51.25 192 CYS A N 1
ATOM 1394 C CA . CYS A 1 192 ? 9.633 13.599 -19.843 1.00 51.25 192 CYS A CA 1
ATOM 1395 C C . CYS A 1 192 ? 9.748 13.853 -21.351 1.00 51.25 192 CYS A C 1
ATOM 1397 O O . CYS A 1 192 ? 10.828 13.730 -21.940 1.00 51.25 192 CYS A O 1
ATOM 1399 N N . ILE A 1 193 ? 8.625 14.163 -21.997 1.00 44.38 193 ILE A N 1
ATOM 1400 C CA . ILE A 1 193 ? 8.624 14.603 -23.389 1.00 44.38 193 ILE A CA 1
ATOM 1401 C C . ILE A 1 193 ? 9.103 16.057 -23.365 1.00 44.38 193 ILE A C 1
ATOM 1403 O O . ILE A 1 193 ? 8.303 16.971 -23.222 1.00 44.38 193 ILE A O 1
ATOM 1407 N N . GLU A 1 194 ? 10.420 16.200 -23.505 1.00 40.22 194 GLU A N 1
ATOM 1408 C CA . GLU A 1 194 ? 11.225 17.419 -23.676 1.00 40.22 194 GLU A CA 1
ATOM 1409 C C . GLU A 1 194 ? 11.886 17.994 -22.395 1.00 40.22 194 GLU A C 1
ATOM 1411 O O . GLU A 1 194 ? 11.225 18.205 -21.383 1.00 40.22 194 GLU A O 1
ATOM 1416 N N . PRO A 1 195 ? 13.215 18.238 -22.425 1.00 40.38 195 PRO A N 1
ATOM 1417 C CA . PRO A 1 195 ? 14.022 18.632 -21.260 1.00 40.38 195 PRO A CA 1
ATOM 1418 C C . PRO A 1 195 ? 13.893 20.109 -20.836 1.00 40.38 195 PRO A C 1
ATOM 1420 O O . PRO A 1 195 ? 14.581 20.529 -19.907 1.00 40.38 195 PRO A O 1
ATOM 1423 N N . ASP A 1 196 ? 13.031 20.896 -21.485 1.00 42.28 196 ASP A N 1
ATOM 1424 C CA . ASP A 1 196 ? 13.045 22.364 -21.385 1.00 42.28 196 ASP A CA 1
ATOM 1425 C C . ASP A 1 196 ? 11.935 22.958 -20.484 1.00 42.28 196 ASP A C 1
ATOM 1427 O O . ASP A 1 196 ? 11.714 24.169 -20.521 1.00 42.28 196 ASP A O 1
ATOM 1431 N N . SER A 1 197 ? 11.198 22.149 -19.705 1.00 41.31 197 SER A N 1
ATOM 1432 C CA . SER A 1 197 ? 9.968 22.638 -19.043 1.00 41.31 197 SER A CA 1
ATOM 1433 C C . SER A 1 197 ? 9.572 22.039 -17.682 1.00 41.31 197 SER A C 1
ATOM 1435 O O . SER A 1 197 ? 8.474 22.324 -17.211 1.00 41.31 197 SER A O 1
ATOM 1437 N N . CYS A 1 198 ? 10.417 21.269 -16.991 1.00 44.47 198 CYS A N 1
ATOM 1438 C CA . CYS A 1 198 ? 10.108 20.761 -15.633 1.00 44.47 198 CYS A CA 1
ATOM 1439 C C . CYS A 1 198 ? 10.721 21.586 -14.476 1.00 44.47 198 CYS A C 1
ATOM 1441 O O . CYS A 1 198 ? 10.943 21.055 -13.395 1.00 44.47 198 CYS A O 1
ATOM 1443 N N . ASP A 1 199 ? 10.933 22.889 -14.675 1.00 43.06 199 ASP A N 1
ATOM 1444 C CA . ASP A 1 199 ? 11.449 23.817 -13.647 1.00 43.06 199 ASP A CA 1
ATOM 1445 C C . ASP A 1 199 ? 10.364 24.786 -13.101 1.00 43.06 199 ASP A C 1
ATOM 1447 O O . ASP A 1 199 ? 10.661 25.884 -12.613 1.00 43.06 199 ASP A O 1
ATOM 1451 N N . ASP A 1 200 ? 9.079 24.424 -13.206 1.00 44.62 200 ASP A N 1
ATOM 1452 C CA . ASP A 1 200 ? 8.046 25.110 -12.426 1.00 44.62 200 ASP A CA 1
ATOM 1453 C C . ASP A 1 200 ? 7.931 24.432 -11.056 1.00 44.62 200 ASP A C 1
ATOM 1455 O O . ASP A 1 200 ? 7.426 23.313 -10.948 1.00 44.62 200 ASP A O 1
ATOM 1459 N N . ASP A 1 201 ? 8.328 25.147 -9.999 1.00 48.34 201 ASP A N 1
ATOM 1460 C CA . ASP A 1 201 ? 8.147 24.802 -8.574 1.00 48.34 201 ASP A CA 1
ATOM 1461 C C . ASP A 1 201 ? 6.663 24.561 -8.177 1.00 48.34 201 ASP A C 1
ATOM 1463 O O . ASP A 1 201 ? 6.323 24.455 -6.997 1.00 48.34 201 ASP A O 1
ATOM 1467 N N . ARG A 1 202 ? 5.745 24.525 -9.151 1.00 43.94 202 ARG A N 1
ATOM 1468 C CA . ARG A 1 202 ? 4.294 24.383 -8.998 1.00 43.94 202 ARG A CA 1
ATOM 1469 C C . ARG A 1 202 ? 3.754 22.999 -9.332 1.00 43.94 202 ARG A C 1
ATOM 1471 O O . ARG A 1 202 ? 2.619 22.723 -8.954 1.00 43.94 202 ARG A O 1
ATOM 1478 N N . ILE A 1 203 ? 4.515 22.126 -9.996 1.00 50.28 203 ILE A N 1
ATOM 1479 C CA . ILE A 1 203 ? 4.082 20.736 -10.198 1.00 50.28 203 ILE A CA 1
ATOM 1480 C C . ILE A 1 203 ? 4.645 19.899 -9.056 1.00 50.28 203 ILE A C 1
ATOM 1482 O O . ILE A 1 203 ? 5.740 19.345 -9.133 1.00 50.28 203 ILE A O 1
ATOM 1486 N N . GLN A 1 204 ? 3.883 19.810 -7.967 1.00 56.03 204 GLN A N 1
ATOM 1487 C CA . GLN A 1 204 ? 4.203 18.886 -6.892 1.00 56.03 204 GLN A CA 1
ATOM 1488 C C . GLN A 1 204 ? 3.930 17.453 -7.373 1.00 56.03 204 GLN A C 1
ATOM 1490 O O . GLN A 1 204 ? 2.805 16.959 -7.347 1.00 56.03 204 GLN A O 1
ATOM 1495 N N . VAL A 1 205 ? 4.976 16.788 -7.865 1.00 70.94 205 VAL A N 1
ATOM 1496 C CA . VAL A 1 205 ? 4.930 15.378 -8.267 1.00 70.94 205 VAL A CA 1
ATOM 1497 C C . VAL A 1 205 ? 4.980 14.530 -6.999 1.00 70.94 205 VAL A C 1
ATOM 1499 O O . VAL A 1 205 ? 6.046 14.301 -6.433 1.00 70.94 205 VAL A O 1
ATOM 1502 N N . CYS A 1 206 ? 3.816 14.081 -6.536 1.00 79.56 206 CYS A N 1
ATOM 1503 C CA . CYS A 1 206 ? 3.718 13.329 -5.287 1.00 79.56 206 CYS A CA 1
ATOM 1504 C C . CYS A 1 206 ? 4.402 11.964 -5.348 1.00 79.56 206 CYS A C 1
ATOM 1506 O O . CYS A 1 206 ? 5.055 11.568 -4.388 1.00 79.56 206 CYS A O 1
ATOM 1508 N N . ASN A 1 207 ? 4.304 11.291 -6.498 1.00 77.81 207 ASN A N 1
ATOM 1509 C CA . ASN A 1 207 ? 4.878 9.970 -6.727 1.00 77.81 207 ASN A CA 1
ATOM 1510 C C . ASN A 1 207 ? 5.681 9.983 -8.034 1.00 77.81 207 ASN A C 1
ATOM 1512 O O . ASN A 1 207 ? 5.194 9.583 -9.092 1.00 77.81 207 ASN A O 1
ATOM 1516 N N . LEU A 1 208 ? 6.910 10.504 -7.992 1.00 79.06 208 LEU A N 1
ATOM 1517 C CA . LEU A 1 208 ? 7.768 10.524 -9.177 1.00 79.06 208 LEU A CA 1
ATOM 1518 C C . LEU A 1 208 ? 7.993 9.094 -9.685 1.00 79.06 208 LEU A C 1
ATOM 1520 O O . LEU A 1 208 ? 8.371 8.217 -8.917 1.00 79.06 208 LEU A O 1
ATOM 1524 N N . GLY A 1 209 ? 7.783 8.871 -10.983 1.00 78.19 209 GLY A N 1
ATOM 1525 C CA . GLY A 1 209 ? 7.951 7.556 -11.603 1.00 78.19 209 GLY A CA 1
ATOM 1526 C C . GLY A 1 209 ? 6.775 6.592 -11.418 1.00 78.19 209 GLY A C 1
ATOM 1527 O O . GLY A 1 209 ? 6.890 5.455 -11.869 1.00 78.19 209 GLY A O 1
ATOM 1528 N N . GLN A 1 210 ? 5.658 7.015 -10.811 1.00 87.50 210 GLN A N 1
ATOM 1529 C CA . GLN A 1 210 ? 4.463 6.178 -10.647 1.00 87.50 210 GLN A CA 1
ATOM 1530 C C . GLN A 1 210 ? 3.185 6.898 -11.082 1.00 87.50 210 GLN A C 1
ATOM 1532 O O . GLN A 1 210 ? 3.019 8.059 -10.735 1.00 87.50 210 GLN A O 1
ATOM 1537 N N . ASP A 1 211 ? 2.274 6.193 -11.766 1.00 82.69 211 ASP A N 1
ATOM 1538 C CA . ASP A 1 211 ? 0.866 6.540 -12.103 1.00 82.69 211 ASP A CA 1
ATOM 1539 C C . ASP A 1 211 ? 0.569 7.852 -12.846 1.00 82.69 211 ASP A C 1
ATOM 1541 O O . ASP A 1 211 ? -0.468 7.974 -13.503 1.00 82.69 211 ASP A O 1
ATOM 1545 N N . ILE A 1 212 ? 1.464 8.825 -12.782 1.00 69.06 212 ILE A N 1
ATOM 1546 C CA . ILE A 1 212 ? 1.378 10.106 -13.453 1.00 69.06 212 ILE A CA 1
ATOM 1547 C C . ILE A 1 212 ? 2.472 10.187 -14.509 1.00 69.06 212 ILE A C 1
ATOM 1549 O O . ILE A 1 212 ? 3.651 9.936 -14.258 1.00 69.06 212 ILE A O 1
ATOM 1553 N N . SER A 1 213 ? 2.072 10.578 -15.716 1.00 52.25 213 SER A N 1
ATOM 1554 C CA . SER A 1 213 ? 3.016 11.168 -16.656 1.00 52.25 213 SER A CA 1
ATOM 1555 C C . SER A 1 213 ? 3.383 12.541 -16.096 1.00 52.25 213 SER A C 1
ATOM 1557 O O . SER A 1 213 ? 2.460 13.321 -15.853 1.00 52.25 213 SER A O 1
ATOM 1559 N N . PRO A 1 214 ? 4.666 12.884 -15.896 1.00 50.69 214 PRO A N 1
ATOM 1560 C CA . PRO A 1 214 ? 5.027 14.279 -15.684 1.00 50.69 214 PRO A CA 1
ATOM 1561 C C . PRO A 1 214 ? 4.544 15.071 -16.911 1.00 50.69 214 PRO A C 1
ATOM 1563 O O . PRO A 1 214 ? 4.987 14.819 -18.033 1.00 50.69 214 PRO A O 1
ATOM 1566 N N . ASP A 1 215 ? 3.548 15.945 -16.737 1.00 44.12 215 ASP A N 1
ATOM 1567 C CA . ASP A 1 215 ? 3.072 16.815 -17.815 1.00 44.12 215 ASP A CA 1
ATOM 1568 C C . ASP A 1 215 ? 3.972 18.049 -17.876 1.00 44.12 215 ASP A C 1
ATOM 1570 O O . ASP A 1 215 ? 3.824 18.996 -17.110 1.00 44.12 215 ASP A O 1
ATOM 1574 N N . CYS A 1 216 ? 4.942 18.022 -18.784 1.00 48.81 216 CYS A N 1
ATOM 1575 C CA . CYS A 1 216 ? 5.901 19.103 -18.990 1.00 48.81 216 CYS A CA 1
ATOM 1576 C C . CYS A 1 216 ? 5.358 20.212 -19.926 1.00 48.81 216 CYS A C 1
ATOM 1578 O O . CYS A 1 216 ? 6.136 20.938 -20.538 1.00 48.81 216 CYS A O 1
ATOM 1580 N N . ARG A 1 217 ? 4.039 20.351 -20.130 1.00 44.72 217 ARG A N 1
ATOM 1581 C CA . ARG A 1 217 ? 3.476 21.271 -21.147 1.00 44.72 217 ARG A CA 1
ATOM 1582 C C . ARG A 1 217 ? 3.220 22.715 -20.695 1.00 44.72 217 ARG A C 1
ATOM 1584 O O . ARG A 1 217 ? 2.685 23.485 -21.496 1.00 44.72 217 ARG A O 1
ATOM 1591 N N . ASP A 1 218 ? 3.636 23.139 -19.498 1.00 42.56 218 ASP A N 1
ATOM 1592 C CA . ASP A 1 218 ? 3.355 24.500 -18.999 1.00 42.56 218 ASP A CA 1
ATOM 1593 C C . ASP A 1 218 ? 4.476 25.541 -19.285 1.00 42.56 218 ASP A C 1
ATOM 1595 O O . ASP A 1 218 ? 5.253 25.964 -18.440 1.00 42.56 218 ASP A O 1
ATOM 1599 N N . THR A 1 219 ? 4.580 25.919 -20.562 1.00 41.16 219 THR A N 1
ATOM 1600 C CA . THR A 1 219 ? 4.961 27.223 -21.175 1.00 41.16 219 THR A CA 1
ATOM 1601 C C . THR A 1 219 ? 6.086 28.170 -20.665 1.00 41.16 219 THR A C 1
ATOM 1603 O O . THR A 1 219 ? 6.195 29.265 -21.228 1.00 41.16 219 THR A O 1
ATOM 1606 N N . ASN A 1 220 ? 6.982 27.839 -19.727 1.00 44.06 220 ASN A N 1
ATOM 1607 C CA . ASN A 1 220 ? 8.063 28.771 -19.314 1.00 44.06 220 ASN A CA 1
ATOM 1608 C C . ASN A 1 220 ? 9.448 28.483 -19.969 1.00 44.06 220 ASN A C 1
ATOM 1610 O O . ASN A 1 220 ? 10.053 27.463 -19.664 1.00 44.06 220 ASN A O 1
ATOM 1614 N N . PRO A 1 221 ? 10.012 29.375 -20.816 1.00 41.06 221 PRO A N 1
ATOM 1615 C CA . PRO A 1 221 ? 11.163 29.071 -21.686 1.00 41.06 221 PRO A CA 1
ATOM 1616 C C . PRO A 1 221 ? 12.580 29.182 -21.070 1.00 41.06 221 PRO A C 1
ATOM 1618 O O . PRO A 1 221 ? 13.534 29.354 -21.826 1.00 41.06 221 PRO A O 1
ATOM 1621 N N . ASN A 1 222 ? 12.769 29.150 -19.745 1.00 40.81 222 ASN A N 1
ATOM 1622 C CA . ASN A 1 222 ? 14.052 29.569 -19.138 1.00 40.81 222 ASN A CA 1
ATOM 1623 C C . ASN A 1 222 ? 14.721 28.593 -18.149 1.00 40.81 222 ASN A C 1
ATOM 1625 O O . ASN A 1 222 ? 15.604 29.035 -17.411 1.00 40.81 222 ASN A O 1
ATOM 1629 N N . HIS A 1 223 ? 14.331 27.318 -18.068 1.00 40.38 223 HIS A N 1
ATOM 1630 C CA . HIS A 1 223 ? 14.594 26.570 -16.833 1.00 40.38 223 HIS A CA 1
ATOM 1631 C C . HIS A 1 223 ? 14.618 25.030 -17.094 1.00 40.38 223 HIS A C 1
ATOM 1633 O O . HIS A 1 223 ? 13.772 24.528 -17.829 1.00 40.38 223 HIS A O 1
ATOM 1639 N N . ALA A 1 224 ? 15.645 24.307 -16.609 1.00 33.88 224 ALA A N 1
ATOM 1640 C CA . ALA A 1 224 ? 16.070 22.960 -17.036 1.00 33.88 224 ALA A CA 1
ATOM 1641 C C . ALA A 1 224 ? 16.195 21.939 -15.881 1.00 33.88 224 ALA A C 1
ATOM 1643 O O . ALA A 1 224 ? 16.789 22.234 -14.847 1.00 33.88 224 ALA A O 1
ATOM 1644 N N . CYS A 1 225 ? 15.758 20.695 -16.123 1.00 34.50 225 CYS A N 1
ATOM 1645 C CA . CYS A 1 225 ? 15.710 19.596 -15.143 1.00 34.50 225 CYS A CA 1
ATOM 1646 C C . CYS A 1 225 ? 16.982 18.732 -15.211 1.00 34.50 225 CYS A C 1
ATOM 1648 O O . CYS A 1 225 ? 17.155 17.963 -16.159 1.00 34.50 225 CYS A O 1
ATOM 1650 N N . ASN A 1 226 ? 17.868 18.851 -14.217 1.00 38.81 226 ASN A N 1
ATOM 1651 C CA . ASN A 1 226 ? 19.019 17.958 -14.000 1.00 38.81 226 ASN A CA 1
ATOM 1652 C C . ASN A 1 226 ? 18.910 17.246 -12.654 1.00 38.81 226 ASN A C 1
ATOM 1654 O O . ASN A 1 226 ? 18.620 17.946 -11.659 1.00 38.81 226 ASN A O 1
#

Foldseek 3Di:
DDDDDDDDDDDDDDPDPPPPPPPPPPPVFQKAWDFFAFFDLVVLRDGDLDPPGHTDQAKEFALQKQVGFDKTWTKMFGAAAFPDDPVDPDDTFRKKWWFKKWKWKAFPVRHTLDTDMDTWTKIFDQDPNVGTTIMIIMDRQGHSSSLVVQQPQPKGKMKIWMKIWIATSNGDIGIYDIDIHIYIRYHCPLPDPDFFAPPDPSRPPSRMRMDDNPPRPPDDGDDGDD

Secondary structure (DSSP, 8-state):
-----------------------------SEEEEEEEPPBTTTTTB----TTS-EESSEEEETTSGGG-EEEEEEEEE-PBP--BTTB-PPP--PEEEEEEEEEEEETTS-EEEEEEEE---EEPPB-SSS-EEEEEEEEEE-HHHHHHHHTTT-EEEEEEEEEEEEETTS-EEEBPPEEEEEEEESSSS--S-TTS---TT---SSTTBSS-----S--TT----

pLDDT: mean 79.96, std 20.21, range [33.88, 98.69]

Sequence (226 aa):
MRIRVKELLSTGLVVGIGMATMGCTDTGSTIFIRQIQLPDAEDNCTVRPDPAATYTAAGFLDTSLGGGAYEAAMLVGNQMSRRGDEDTLRPETSRVQFYEAELEVFDYAGGLLREYTMPVSGFADPGSGTEPGWGVVGATIVDSDSAGAASGGGGQTVIARVTIYGVTLGGEEVESAPWDFPIYVCSGCLACIEPDSCDDDRIQVCNLGQDISPDCRDTNPNHACN

Radius of gyration: 27.77 Å; chains: 1; bounding box: 52×119×53 Å